Protein 1P9Y (pdb70)

Nearest PDB structures (foldseek):
  1p9y-assembly2_B  TM=9.998E-01  e=9.021E-22  Escherichia coli
  1t11-assembly1_B  TM=8.579E-01  e=4.851E-14  Vibrio cholerae
  1t11-assembly1_A  TM=9.086E-01  e=1.549E-13  Vibrio cholerae
  4urd-assembly1_A  TM=7.031E-01  e=5.557E-17  Escherichia coli
  2aar-assembly1_7  TM=7.543E-01  e=3.768E-07  Deinococcus radiodurans

Radius of gyration: 28.68 Å; Cα contacts (8 Å, |Δi|>4): 324; chains: 2; bounding box: 34×42×105 Å

Solvent-accessible surface area: 15493 Å² total; per-residue (Å²): 156,107,66,40,61,75,93,54,149,66,88,1,55,68,0,23,3,17,6,11,19,102,55,1,64,96,26,7,140,57,45,32,65,80,29,21,128,154,16,121,54,128,66,83,189,99,36,119,18,77,151,110,50,4,47,145,133,75,15,81,68,7,46,135,75,6,25,38,81,15,25,44,121,38,7,92,75,5,26,118,148,59,185,25,69,30,42,48,97,38,78,77,66,86,37,134,66,102,130,53,85,63,6,58,2,19,0,60,16,90,27,98,108,92,24,145,108,97,122,33,48,51,86,87,60,151,65,94,2,53,87,1,35,0,35,6,35,21,96,51,1,60,90,28,6,142,66,46,14,83,76,28,12,124,156,20,117,48,141,68,115,178,107,31,154,9,71,88,105,47,0,42,120,144,76,12,64,70,6,39,107,77,6,4,31,61,15,26,49,132,20,7,90,70,1,26,119,154,80,175,28,71,28,43,70,98,38,81,80,66,40,28,167,28,111,87,67,96,86,2,57,4,13,0,51,15,89,25,97,116,113,151,156,226

InterPro domains:
  IPR001179 FKBP-type peptidyl-prolyl cis-trans isomerase domain [PF00254] (158-237)
  IPR001179 FKBP-type peptidyl-prolyl cis-trans isomerase domain [PS50059] (161-249)
  IPR005215 Trigger factor [MF_00303] (1-418)
  IPR005215 Trigger factor [PIRSF003095] (1-431)
  IPR005215 Trigger factor [PTHR30560] (1-395)
  IPR005215 Trigger factor [TIGR00115] (13-412)
  IPR008880 Trigger factor, C-terminal [PF05698] (262-412)
  IPR008881 Trigger factor, ribosome-binding, bacterial [PF05697] (1-144)
  IPR027304 Trigger factor/SurA domain superfamily [SSF109998] (248-429)
  IPR036611 Trigger factor ribosome-binding domain superfamily [G3DSA:3.30.70.1050] (1-115)
  IPR036611 Trigger factor ribosome-binding domain superfamily [SSF102735] (1-131)
  IPR037041 Trigger factor, C-terminal domain superfamily [G3DSA:1.10.3120.10] (116-417)
  IPR046357 Peptidyl-prolyl cis-trans isomerase domain superfamily [G3DSA:3.10.50.40] (150-246)

GO terms:
  GO:0005737 cytoplasm (C, EXP)
  GO:0042802 identical protein binding (F, IPI)
  GO:0005515 protein binding (F, IPI)
  GO:0005829 cytosol (C, IDA)
  GO:0003755 peptidyl-prolyl cis-trans isomerase activity (F, IDA)
  GO:0043335 protein unfolding (P, IDA)
  GO:0043022 ribosome binding (F, IDA)
  GO:0044183 protein folding chaperone (F, IDA)
  GO:0051083 'de novo' cotranslational protein folding (P, IDA)
  GO:0006457 protein folding (P, IDA)
  GO:0006457 protein folding (P, EXP)
  GO:0009408 response to heat (P, IMP)
  GO:0043022 ribosome binding (F, IMP)
  GO:1990169 stress response to copper ion (P, IMP)
  GO:0005829 cytosol (C, HDA)
  GO:0016020 membrane (C, HDA)

B-factor: mean 27.08, std 13.09, range [9.38, 73.52]

Organism: Escherichia coli (strain K12) (NCBI:txid83333)

Structure (mmCIF, N/CA/C/O backbone):
data_1P9Y
#
_entry.id   1P9Y
#
_cell.length_a   71.901
_cell.length_b   71.901
_cell.length_c   257.659
_cell.angle_alpha   90.00
_cell.angle_beta   90.00
_cell.angle_gamma   120.00
#
_symmetry.space_group_name_H-M   'H 3 2'
#
loop_
_entity.id
_entity.type
_entity.pdbx_description
1 polymer 'Trigger factor'
2 non-polymer 'ACETIC ACID'
3 water water
#
loop_
_atom_site.group_PDB
_atom_site.id
_atom_site.type_symbol
_atom_site.label_atom_id
_atom_site.label_alt_id
_atom_site.label_comp_id
_atom_site.label_asym_id
_atom_site.label_entity_id
_atom_site.label_seq_id
_atom_site.pdbx_PDB_ins_code
_atom_site.Cartn_x
_atom_site.Cartn_y
_atom_site.Cartn_z
_atom_site.occupancy
_atom_site.B_iso_or_equiv
_atom_site.auth_seq_id
_atom_site.auth_comp_id
_atom_site.auth_asym_id
_atom_site.auth_atom_id
_atom_site.pdbx_PDB_model_num
ATOM 1 N N . MET A 1 4 ? 20.938 -17.191 0.085 1.00 49.53 1 MET A N 1
ATOM 2 C CA . MET A 1 4 ? 20.980 -18.634 -0.293 1.00 48.45 1 MET A CA 1
ATOM 3 C C . MET A 1 4 ? 21.794 -19.465 0.702 1.00 46.92 1 MET A C 1
ATOM 4 O O . MET A 1 4 ? 21.662 -20.694 0.740 1.00 48.38 1 MET A O 1
ATOM 9 N N . GLN A 1 5 ? 22.623 -18.804 1.511 1.00 43.27 2 GLN A N 1
ATOM 10 C CA . GLN A 1 5 ? 23.441 -19.512 2.497 1.00 39.67 2 GLN A CA 1
ATOM 11 C C . GLN A 1 5 ? 24.081 -18.579 3.525 1.00 34.69 2 GLN A C 1
ATOM 12 O O . GLN A 1 5 ? 24.747 -17.615 3.166 1.00 33.79 2 GLN A O 1
ATOM 18 N N . VAL A 1 6 ? 23.875 -18.885 4.803 1.00 30.61 3 VAL A N 1
ATOM 19 C CA . VAL A 1 6 ? 24.416 -18.097 5.912 1.00 25.65 3 VAL A CA 1
ATOM 20 C C . VAL A 1 6 ? 25.261 -18.983 6.826 1.00 25.85 3 VAL A C 1
ATOM 21 O O . VAL A 1 6 ? 24.777 -20.002 7.338 1.00 24.18 3 VAL A O 1
ATOM 25 N N . SER A 1 7 ? 26.516 -18.583 7.033 1.00 24.85 4 SER A N 1
ATOM 26 C CA . SER A 1 7 ? 27.451 -19.324 7.884 1.00 23.32 4 SER A CA 1
ATOM 27 C C . SER A 1 7 ? 28.117 -18.420 8.921 1.00 22.20 4 SER A C 1
ATOM 28 O O . SER A 1 7 ? 28.595 -17.335 8.598 1.00 22.73 4 SER A O 1
ATOM 31 N N . VAL A 1 8 ? 28.155 -18.872 10.166 1.00 20.66 5 VAL A N 1
ATOM 32 C CA . VAL A 1 8 ? 28.806 -18.104 11.208 1.00 20.60 5 VAL A CA 1
ATOM 33 C C . VAL A 1 8 ? 30.101 -18.818 11.577 1.00 20.97 5 VAL A C 1
ATOM 34 O O . VAL A 1 8 ? 30.165 -20.054 11.566 1.00 19.95 5 VAL A O 1
ATOM 38 N N . GLU A 1 9 ? 31.130 -18.030 11.885 1.00 20.90 6 GLU A N 1
ATOM 39 C CA . GLU A 1 9 ? 32.436 -18.555 12.266 1.00 21.58 6 GLU A CA 1
ATOM 40 C C . GLU A 1 9 ? 33.045 -17.764 13.412 1.00 18.72 6 GLU A C 1
ATOM 41 O O . GLU A 1 9 ? 32.829 -16.556 13.535 1.00 17.78 6 GLU A O 1
ATOM 47 N N . THR A 1 10 ? 33.812 -18.452 14.247 1.00 15.68 7 THR A N 1
ATOM 48 C CA . THR A 1 10 ? 34.492 -17.792 15.344 1.00 15.28 7 THR A CA 1
ATOM 49 C C . THR A 1 10 ? 35.898 -17.549 14.821 1.00 16.05 7 THR A C 1
ATOM 50 O O . THR A 1 10 ? 36.539 -18.466 14.312 1.00 14.68 7 THR A O 1
ATOM 54 N N . THR A 1 11 ? 36.363 -16.310 14.905 1.00 15.52 8 THR A N 1
ATOM 55 C CA . THR A 1 11 ? 37.695 -15.990 14.430 1.00 17.40 8 THR A CA 1
ATOM 56 C C . THR A 1 11 ? 38.638 -16.192 15.611 1.00 19.43 8 THR A C 1
ATOM 57 O O . THR A 1 11 ? 39.371 -17.177 15.665 1.00 20.18 8 THR A O 1
ATOM 61 N N . GLN A 1 12 ? 38.619 -15.271 16.561 1.00 21.32 9 GLN A N 1
ATOM 62 C CA . GLN A 1 12 ? 39.424 -15.430 17.758 1.00 23.48 9 GLN A CA 1
ATOM 63 C C . GLN A 1 12 ? 38.818 -14.576 18.857 1.00 23.14 9 GLN A C 1
ATOM 64 O O . GLN A 1 12 ? 38.425 -13.436 18.624 1.00 23.91 9 GLN A O 1
ATOM 70 N N . GLY A 1 13 ? 38.698 -15.152 20.046 1.00 23.30 10 GLY A N 1
ATOM 71 C CA . GLY A 1 13 ? 38.112 -14.421 21.155 1.00 22.77 10 GLY A CA 1
ATOM 72 C C . GLY A 1 13 ? 36.628 -14.158 20.952 1.00 21.79 10 GLY A C 1
ATOM 73 O O . GLY A 1 13 ? 35.843 -15.087 20.738 1.00 20.94 10 GLY A O 1
ATOM 74 N N . LEU A 1 14 ? 36.239 -12.889 21.023 1.00 20.09 11 LEU A N 1
ATOM 75 C CA . LEU A 1 14 ? 34.842 -12.510 20.839 1.00 18.82 11 LEU A CA 1
ATOM 76 C C . LEU A 1 14 ? 34.571 -12.240 19.364 1.00 16.89 11 LEU A C 1
ATOM 77 O O . LEU A 1 14 ? 33.467 -11.845 18.983 1.00 15.96 11 LEU A O 1
ATOM 82 N N . GLY A 1 15 ? 35.592 -12.472 18.543 1.00 15.92 12 GLY A N 1
ATOM 83 C CA . GLY A 1 15 ? 35.489 -12.242 17.112 1.00 13.23 12 GLY A CA 1
ATOM 84 C C . GLY A 1 15 ? 34.654 -13.259 16.365 1.00 13.55 12 GLY A C 1
ATOM 85 O O . GLY A 1 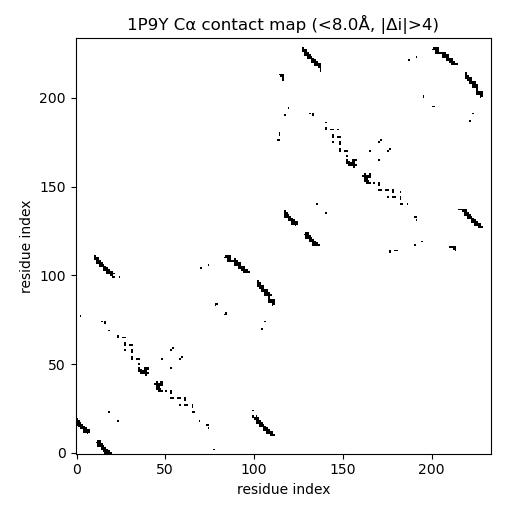15 ? 34.749 -14.464 16.601 1.00 12.13 12 GLY A O 1
ATOM 86 N N . ARG A 1 16 ? 33.830 -12.759 15.450 1.00 14.14 13 ARG A N 1
ATOM 87 C CA . ARG A 1 16 ? 32.960 -13.608 14.650 1.00 14.07 13 ARG A CA 1
ATOM 88 C C . ARG A 1 16 ? 33.005 -13.167 13.194 1.00 15.13 13 ARG A C 1
ATOM 89 O O . ARG A 1 16 ? 33.430 -12.050 12.875 1.00 14.80 13 ARG A O 1
ATOM 97 N N . ARG A 1 17 ? 32.584 -14.063 12.311 1.00 14.25 14 ARG A N 1
ATOM 98 C CA . ARG A 1 17 ? 32.543 -13.775 10.893 1.00 13.98 14 ARG A CA 1
ATOM 99 C C . ARG A 1 17 ? 31.289 -14.420 10.342 1.00 15.46 14 ARG A C 1
ATOM 100 O O . ARG A 1 17 ? 31.055 -15.614 10.549 1.00 14.97 14 ARG A O 1
ATOM 108 N N . VAL A 1 18 ? 30.478 -13.614 9.663 1.00 14.22 15 VAL A N 1
ATOM 109 C CA . VAL A 1 18 ? 29.239 -14.079 9.057 1.00 14.32 15 VAL A CA 1
ATOM 110 C C . VAL A 1 18 ? 29.444 -14.085 7.547 1.00 14.98 15 VAL A C 1
ATOM 111 O O . VAL A 1 18 ? 29.673 -13.040 6.950 1.00 14.97 15 VAL A O 1
ATOM 115 N N . THR A 1 19 ? 29.376 -15.262 6.936 1.00 15.26 16 THR A N 1
ATOM 116 C CA . THR A 1 19 ? 29.552 -15.382 5.496 1.00 16.41 16 THR A CA 1
ATOM 117 C C . THR A 1 19 ? 28.197 -15.640 4.867 1.00 17.05 16 THR A C 1
ATOM 118 O O . THR A 1 19 ? 27.501 -16.586 5.237 1.00 17.86 16 THR A O 1
ATOM 122 N N . ILE A 1 20 ? 27.832 -14.793 3.913 1.00 17.10 17 ILE A N 1
ATOM 123 C CA . ILE A 1 20 ? 26.536 -14.888 3.263 1.00 18.09 17 ILE A CA 1
ATOM 124 C C . ILE A 1 20 ? 26.635 -14.980 1.747 1.00 19.00 17 ILE A C 1
ATOM 125 O O . ILE A 1 20 ? 27.419 -14.276 1.116 1.00 19.38 17 ILE A O 1
ATOM 130 N N . THR A 1 21 ? 25.823 -15.860 1.179 1.00 20.95 18 THR A N 1
ATOM 131 C CA . THR A 1 21 ? 25.769 -16.055 -0.258 1.00 23.05 18 THR A CA 1
ATOM 132 C C . THR A 1 21 ? 24.415 -15.599 -0.779 1.00 23.37 18 THR A C 1
ATOM 133 O O . THR A 1 21 ? 23.375 -16.079 -0.326 1.00 24.10 18 THR A O 1
ATOM 137 N N . ILE A 1 22 ? 24.435 -14.663 -1.723 1.00 24.10 19 ILE A N 1
ATOM 138 C CA . ILE A 1 22 ? 23.211 -14.147 -2.328 1.00 23.50 19 ILE A CA 1
ATOM 139 C C . ILE A 1 22 ? 23.060 -14.816 -3.697 1.00 22.96 19 ILE A C 1
ATOM 140 O O . ILE A 1 22 ? 23.977 -14.791 -4.527 1.00 22.93 19 ILE A O 1
ATOM 145 N N . ALA A 1 23 ? 21.904 -15.429 -3.916 1.00 23.76 20 ALA A N 1
ATOM 146 C CA . ALA A 1 23 ? 21.622 -16.126 -5.167 1.00 24.48 20 ALA A CA 1
ATOM 147 C C . ALA A 1 23 ? 21.654 -15.198 -6.379 1.00 24.32 20 ALA A C 1
ATOM 148 O O . ALA A 1 23 ? 21.100 -14.094 -6.350 1.00 23.71 20 ALA A O 1
ATOM 150 N N . ALA A 1 24 ? 22.303 -15.662 -7.443 1.00 24.84 21 ALA A N 1
ATOM 151 C CA . ALA A 1 24 ? 22.413 -14.900 -8.682 1.00 24.79 21 ALA A CA 1
ATOM 152 C C . ALA A 1 24 ? 21.020 -14.481 -9.119 1.00 25.19 21 ALA A C 1
ATOM 153 O O . ALA A 1 24 ? 20.818 -13.394 -9.654 1.00 25.27 21 ALA A O 1
ATOM 155 N N . ASP A 1 25 ? 20.062 -15.362 -8.864 1.00 27.37 22 ASP A N 1
ATOM 156 C CA . ASP A 1 25 ? 18.667 -15.148 -9.228 1.00 29.28 22 ASP A CA 1
ATOM 157 C C . ASP A 1 25 ? 18.038 -13.975 -8.471 1.00 27.72 22 ASP A C 1
ATOM 158 O O . ASP A 1 25 ? 17.304 -13.172 -9.052 1.00 27.93 22 ASP A O 1
ATOM 163 N N . SER A 1 26 ? 18.325 -13.881 -7.176 1.00 25.59 23 SER A N 1
ATOM 164 C CA . SER A 1 26 ? 17.798 -12.805 -6.347 1.00 24.46 23 SER A CA 1
ATOM 165 C C . SER A 1 26 ? 18.328 -11.464 -6.839 1.00 22.81 23 SER A C 1
ATOM 166 O O . SER A 1 26 ? 17.632 -10.455 -6.816 1.00 22.08 23 SER A O 1
ATOM 169 N N . ILE A 1 27 ? 19.577 -11.463 -7.278 1.00 21.93 24 ILE A N 1
ATOM 170 C CA . ILE A 1 27 ? 20.208 -10.252 -7.779 1.00 21.13 24 ILE A CA 1
ATOM 171 C C . ILE A 1 27 ? 19.527 -9.773 -9.066 1.00 20.66 24 ILE A C 1
ATOM 172 O O . ILE A 1 27 ? 19.056 -8.635 -9.139 1.00 19.90 24 ILE A O 1
ATOM 177 N N . GLU A 1 28 ? 19.455 -10.638 -10.072 1.00 20.13 25 GLU A N 1
ATOM 178 C CA . GLU A 1 28 ? 18.840 -10.248 -11.337 1.00 22.57 25 GLU A CA 1
ATOM 179 C C . GLU A 1 28 ? 17.394 -9.783 -11.188 1.00 22.99 25 GLU A C 1
ATOM 180 O O . GLU A 1 28 ? 16.971 -8.828 -11.838 1.00 21.76 25 GLU A O 1
ATOM 186 N N . THR A 1 29 ? 16.635 -10.463 -10.338 1.00 22.81 26 THR A N 1
ATOM 187 C CA . THR A 1 29 ? 15.247 -10.097 -10.125 1.00 22.48 26 THR A CA 1
ATOM 188 C C . THR A 1 29 ? 15.151 -8.693 -9.551 1.00 22.02 26 THR A C 1
ATOM 189 O O . THR A 1 29 ? 14.272 -7.923 -9.931 1.00 23.00 26 THR A O 1
ATOM 193 N N . ALA A 1 30 ? 16.062 -8.365 -8.639 1.00 21.05 27 ALA A N 1
ATOM 194 C CA . ALA A 1 30 ? 16.081 -7.047 -8.013 1.00 20.38 27 ALA A CA 1
ATOM 195 C C . ALA A 1 30 ? 16.530 -5.989 -9.021 1.00 19.96 27 ALA A C 1
ATOM 196 O O . ALA A 1 30 ? 15.925 -4.924 -9.126 1.00 20.99 27 ALA A O 1
ATOM 198 N N . VAL A 1 31 ? 17.589 -6.290 -9.767 1.00 20.96 28 VAL A N 1
ATOM 199 C CA . VAL A 1 31 ? 18.105 -5.365 -10.775 1.00 20.92 28 VAL A CA 1
ATOM 200 C C . VAL A 1 31 ? 17.006 -5.049 -11.783 1.00 22.25 28 VAL A C 1
ATOM 201 O O . VAL A 1 31 ? 16.771 -3.892 -12.133 1.00 22.09 28 VAL A O 1
ATOM 205 N N . LYS A 1 32 ? 16.326 -6.092 -12.240 1.00 22.67 29 LYS A N 1
ATOM 206 C CA . LYS A 1 32 ? 15.266 -5.925 -13.212 1.00 24.70 29 LYS A CA 1
ATOM 207 C C . LYS A 1 32 ? 14.118 -5.044 -12.711 1.00 24.32 29 LYS A C 1
ATOM 208 O O . LYS A 1 32 ? 13.618 -4.191 -13.449 1.00 24.29 29 LYS A O 1
ATOM 214 N N . SER A 1 33 ? 13.706 -5.237 -11.460 1.00 23.30 30 SER A N 1
ATOM 215 C CA . SER A 1 33 ? 12.599 -4.463 -10.908 1.00 24.21 30 SER A CA 1
ATOM 216 C C . SER A 1 33 ? 12.975 -3.020 -10.584 1.00 24.32 30 SER A C 1
ATOM 217 O O . SER A 1 33 ? 12.139 -2.116 -10.686 1.00 24.47 30 SER A O 1
ATOM 220 N N . GLU A 1 34 ? 14.221 -2.790 -10.185 1.00 23.84 31 GLU A N 1
ATOM 221 C CA . GLU A 1 34 ? 14.625 -1.427 -9.886 1.00 23.24 31 GLU A CA 1
ATOM 222 C C . GLU A 1 34 ? 14.709 -0.665 -11.200 1.00 22.07 31 GLU A C 1
ATOM 223 O O . GLU A 1 34 ? 14.446 0.539 -11.247 1.00 21.22 31 GLU A O 1
ATOM 229 N N . LEU A 1 35 ? 15.080 -1.368 -12.269 1.00 21.19 32 LEU A N 1
ATOM 230 C CA . LEU A 1 35 ? 15.168 -0.744 -13.582 1.00 21.46 32 LEU A CA 1
ATOM 231 C C . LEU A 1 35 ? 13.780 -0.317 -14.035 1.00 22.15 32 LEU A C 1
ATOM 232 O O . LEU A 1 35 ? 13.624 0.715 -14.685 1.00 21.32 32 LEU A O 1
ATOM 237 N N . VAL A 1 36 ? 12.770 -1.107 -13.685 1.00 22.78 33 VAL A N 1
ATOM 238 C CA . VAL A 1 36 ? 11.401 -0.756 -14.034 1.00 23.66 33 VAL A CA 1
ATOM 239 C C . VAL A 1 36 ? 11.038 0.541 -13.305 1.00 24.55 33 VAL A C 1
ATOM 240 O O . VAL A 1 36 ? 10.415 1.437 -13.879 1.00 24.98 33 VAL A O 1
ATOM 244 N N . ASN A 1 37 ? 11.442 0.640 -12.040 1.00 25.06 34 ASN A N 1
ATOM 245 C CA . ASN A 1 37 ? 11.161 1.830 -11.244 1.00 26.80 34 ASN A CA 1
ATOM 246 C C . ASN A 1 37 ? 11.901 3.052 -11.761 1.00 26.26 34 ASN A C 1
ATOM 247 O O . ASN A 1 37 ? 11.364 4.155 -11.749 1.00 28.06 34 ASN A O 1
ATOM 252 N N . VAL A 1 38 ? 13.138 2.864 -12.205 1.00 25.05 35 VAL A N 1
ATOM 253 C CA . VAL A 1 38 ? 13.914 3.975 -12.731 1.00 23.63 35 VAL A CA 1
ATOM 254 C C . VAL A 1 38 ? 13.249 4.511 -13.997 1.00 23.61 35 VAL A C 1
ATOM 255 O O . VAL A 1 38 ? 13.170 5.720 -14.204 1.00 21.70 35 VAL A O 1
ATOM 259 N N . ALA A 1 39 ? 12.756 3.605 -14.834 1.00 24.29 36 ALA A N 1
ATOM 260 C CA . ALA A 1 39 ? 12.102 3.998 -16.081 1.00 26.11 36 ALA A CA 1
ATOM 261 C C . ALA A 1 39 ? 10.979 5.005 -15.842 1.00 26.85 36 ALA A C 1
ATOM 262 O O . ALA A 1 39 ? 10.771 5.924 -16.636 1.00 26.76 36 ALA A O 1
ATOM 264 N N . LYS A 1 40 ? 10.265 4.833 -14.736 1.00 27.97 37 LYS A N 1
ATOM 265 C CA . LYS A 1 40 ? 9.155 5.710 -14.398 1.00 28.88 37 LYS A CA 1
ATOM 266 C C . LYS A 1 40 ? 9.576 7.131 -14.053 1.00 30.06 37 LYS A C 1
ATOM 267 O O . LYS A 1 40 ? 8.766 8.051 -14.119 1.00 32.35 37 LYS A O 1
ATOM 273 N N . LYS A 1 41 ? 10.841 7.317 -13.697 1.00 30.69 38 LYS A N 1
ATOM 274 C CA . LYS A 1 41 ? 11.330 8.642 -13.332 1.00 31.48 38 LYS A CA 1
ATOM 275 C C . LYS A 1 41 ? 11.996 9.344 -14.511 1.00 31.98 38 LYS A C 1
ATOM 276 O O . LYS A 1 41 ? 12.257 10.545 -14.464 1.00 31.22 38 LYS A O 1
ATOM 282 N N . VAL A 1 42 ? 12.253 8.588 -15.571 1.00 33.18 39 VAL A N 1
ATOM 283 C CA . VAL A 1 42 ? 12.928 9.111 -16.750 1.00 35.24 39 VAL A CA 1
ATOM 284 C C . VAL A 1 42 ? 12.036 9.751 -17.810 1.00 37.92 39 VAL A C 1
ATOM 285 O O . VAL A 1 42 ? 11.025 9.180 -18.222 1.00 38.07 39 VAL A O 1
ATOM 289 N N . ARG A 1 43 ? 12.423 10.943 -18.253 1.00 41.57 40 ARG A N 1
ATOM 290 C CA . ARG A 1 43 ? 11.687 11.645 -19.302 1.00 45.28 40 ARG A CA 1
ATOM 291 C C . ARG A 1 43 ? 12.669 12.050 -20.391 1.00 46.49 40 ARG A C 1
ATOM 292 O O . ARG A 1 43 ? 13.624 12.782 -20.130 1.00 46.68 40 ARG A O 1
ATOM 300 N N . ILE A 1 44 ? 12.441 11.561 -21.604 1.00 48.23 41 ILE A N 1
ATOM 301 C CA . ILE A 1 44 ? 13.301 11.900 -22.731 1.00 49.72 41 ILE A CA 1
ATOM 302 C C . ILE A 1 44 ? 12.737 13.141 -23.410 1.00 51.19 41 ILE A C 1
ATOM 303 O O . ILE A 1 44 ? 11.607 13.120 -23.910 1.00 50.53 41 ILE A O 1
ATOM 308 N N . ASP A 1 45 ? 13.513 14.223 -23.417 1.00 52.69 42 ASP A N 1
ATOM 309 C CA . ASP A 1 45 ? 13.060 15.460 -24.041 1.00 55.14 42 ASP A CA 1
ATOM 310 C C . ASP A 1 45 ? 11.807 15.962 -23.313 1.00 55.04 42 ASP A C 1
ATOM 311 O O . ASP A 1 45 ? 11.766 16.021 -22.079 1.00 54.08 42 ASP A O 1
ATOM 316 N N . GLY A 1 46 ? 10.791 16.318 -24.094 1.00 54.69 43 GLY A N 1
ATOM 317 C CA . GLY A 1 46 ? 9.545 16.794 -23.533 1.00 54.48 43 GLY A CA 1
ATOM 318 C C . GLY A 1 46 ? 8.477 15.729 -23.672 1.00 54.15 43 GLY A C 1
ATOM 319 O O . GLY A 1 46 ? 7.285 16.015 -23.543 1.00 54.70 43 GLY A O 1
ATOM 320 N N . LEU A 1 47 ? 8.903 14.499 -23.950 1.00 53.23 44 LEU A N 1
ATOM 321 C CA . LEU A 1 47 ? 7.973 13.386 -24.095 1.00 53.21 44 LEU A CA 1
ATOM 322 C C . LEU A 1 47 ? 7.498 12.981 -22.699 1.00 53.67 44 LEU A C 1
ATOM 323 O O . LEU A 1 47 ? 8.095 13.371 -21.694 1.00 53.38 44 LEU A O 1
ATOM 328 N N . ARG A 1 48 ? 6.419 12.206 -22.643 1.00 54.76 45 ARG A N 1
ATOM 329 C CA . ARG A 1 48 ? 5.842 11.759 -21.375 1.00 54.87 45 ARG A CA 1
ATOM 330 C C . ARG A 1 48 ? 6.861 11.010 -20.507 1.00 53.74 45 ARG A C 1
ATOM 331 O O . ARG A 1 48 ? 7.612 10.155 -20.992 1.00 52.30 45 ARG A O 1
ATOM 339 N N . LYS A 1 49 ? 6.886 11.347 -19.223 1.00 53.01 46 LYS A N 1
ATOM 340 C CA . LYS A 1 49 ? 7.794 10.699 -18.284 1.00 51.95 46 LYS A CA 1
ATOM 341 C C . LYS A 1 49 ? 7.495 9.206 -18.256 1.00 51.17 46 LYS A C 1
ATOM 342 O O . LYS A 1 49 ? 6.333 8.806 -18.275 1.00 51.62 46 LYS A O 1
ATOM 348 N N . GLY A 1 50 ? 8.540 8.385 -18.214 1.00 50.22 47 GLY A N 1
ATOM 349 C CA . GLY A 1 50 ? 8.348 6.944 -18.190 1.00 49.46 47 GLY A CA 1
ATOM 350 C C . GLY A 1 50 ? 8.226 6.356 -19.588 1.00 48.83 47 GLY A C 1
ATOM 351 O O . GLY A 1 50 ? 8.062 5.142 -19.760 1.00 48.13 47 GLY A O 1
ATOM 352 N N . LYS A 1 51 ? 8.301 7.229 -20.588 1.00 47.96 48 LYS A N 1
ATOM 353 C CA . LYS A 1 51 ? 8.209 6.829 -21.985 1.00 46.64 48 LYS A CA 1
ATOM 354 C C . LYS A 1 51 ? 9.635 6.747 -22.553 1.00 44.95 48 LYS A C 1
ATOM 355 O O . LYS A 1 51 ? 10.099 7.661 -23.241 1.00 45.99 48 LYS A O 1
ATOM 361 N N . VAL A 1 52 ? 10.329 5.650 -22.245 1.00 41.16 49 VAL A N 1
ATOM 362 C CA . VAL A 1 52 ? 11.709 5.434 -22.702 1.00 36.10 49 VAL A CA 1
ATOM 363 C C . VAL A 1 52 ? 11.981 3.938 -22.937 1.00 33.17 49 VAL A C 1
ATOM 364 O O . VAL A 1 52 ? 11.669 3.099 -22.091 1.00 32.30 49 VAL A O 1
ATOM 368 N N . PRO A 1 53 ? 12.576 3.587 -24.089 1.00 30.32 50 PRO A N 1
ATOM 369 C CA . PRO A 1 53 ? 12.869 2.176 -24.382 1.00 28.09 50 PRO A CA 1
ATOM 370 C C . PRO A 1 53 ? 13.632 1.513 -23.238 1.00 26.59 50 PRO A C 1
ATOM 371 O O . PRO A 1 53 ? 14.545 2.108 -22.670 1.00 25.68 50 PRO A O 1
ATOM 375 N N . MET A 1 54 ? 13.268 0.282 -22.897 1.00 25.78 51 MET A N 1
ATOM 376 C CA . MET A 1 54 ? 13.955 -0.418 -21.816 1.00 25.48 51 MET A CA 1
ATOM 377 C C . MET A 1 54 ? 15.450 -0.530 -22.088 1.00 21.42 51 MET A C 1
ATOM 378 O O . MET A 1 54 ? 16.268 -0.354 -21.183 1.00 17.65 51 MET A O 1
ATOM 383 N N . ASN A 1 55 ? 15.807 -0.833 -23.337 1.00 20.02 52 ASN A N 1
ATOM 384 C CA . ASN A 1 55 ? 17.212 -0.997 -23.684 1.00 18.51 52 ASN A CA 1
ATOM 385 C C . ASN A 1 55 ? 18.026 0.270 -23.457 1.00 17.33 52 ASN A C 1
ATOM 386 O O . ASN A 1 55 ? 19.240 0.197 -23.249 1.00 16.37 52 ASN A O 1
ATOM 391 N N . ILE A 1 56 ? 17.364 1.423 -23.482 1.00 15.31 53 ILE A N 1
ATOM 392 C CA . ILE A 1 56 ? 18.051 2.690 -23.258 1.00 14.90 53 ILE A CA 1
ATOM 393 C C . ILE A 1 56 ? 18.218 2.875 -21.759 1.00 14.84 53 ILE A C 1
ATOM 394 O O . ILE A 1 56 ? 19.261 3.323 -21.297 1.00 14.12 53 ILE A O 1
ATOM 399 N N . VAL A 1 57 ? 17.188 2.518 -21.001 1.00 15.08 54 VAL A N 1
ATOM 400 C CA . VAL A 1 57 ? 17.249 2.634 -19.548 1.00 16.10 54 VAL A CA 1
ATOM 401 C C . VAL A 1 57 ? 18.353 1.709 -19.024 1.00 16.45 54 VAL A C 1
ATOM 402 O O . VAL A 1 57 ? 19.097 2.061 -18.107 1.00 15.96 54 VAL A O 1
ATOM 406 N N . ALA A 1 58 ? 18.458 0.527 -19.624 1.00 14.88 55 ALA A N 1
ATOM 407 C CA . ALA A 1 58 ? 19.469 -0.445 -19.230 1.00 14.70 55 ALA A CA 1
ATOM 408 C C . ALA A 1 58 ? 20.876 0.102 -19.499 1.00 14.94 55 ALA A C 1
ATOM 409 O O . ALA A 1 58 ? 21.771 0.000 -18.659 1.00 16.36 55 ALA A O 1
ATOM 411 N N . GLN A 1 59 ? 21.067 0.692 -20.672 1.00 13.98 56 GLN A N 1
ATOM 412 C CA . GLN A 1 59 ? 22.361 1.240 -21.049 1.00 14.58 56 GLN A CA 1
ATOM 413 C C . GLN A 1 59 ? 22.854 2.361 -20.132 1.00 14.44 56 GLN A C 1
ATOM 414 O O . GLN A 1 59 ? 24.028 2.395 -19.734 1.00 12.74 56 GLN A O 1
ATOM 420 N N . ARG A 1 60 ? 21.951 3.280 -19.810 1.00 14.37 57 ARG A N 1
ATOM 421 C CA . ARG A 1 60 ? 22.282 4.434 -18.983 1.00 15.77 57 ARG A CA 1
ATOM 422 C C . ARG A 1 60 ? 22.366 4.157 -17.491 1.00 16.16 57 ARG A C 1
ATOM 423 O O . ARG A 1 60 ? 23.268 4.650 -16.806 1.00 16.50 57 ARG A O 1
ATOM 431 N N . TYR A 1 61 ? 21.434 3.346 -17.001 1.00 15.34 58 TYR A N 1
ATOM 432 C CA . TYR A 1 61 ? 21.337 3.068 -15.579 1.00 15.08 58 TYR A CA 1
ATOM 433 C C . TYR A 1 61 ? 21.627 1.649 -15.112 1.00 14.17 58 TYR A C 1
ATOM 434 O O . TYR A 1 61 ? 21.681 1.403 -13.915 1.00 15.73 58 TYR A O 1
ATOM 443 N N . GLY A 1 62 ? 21.830 0.727 -16.043 1.00 15.29 59 GLY A N 1
ATOM 444 C CA . GLY A 1 62 ? 22.093 -0.657 -15.678 1.00 14.38 59 GLY A CA 1
ATOM 445 C C . GLY A 1 62 ? 23.189 -0.911 -14.660 1.00 13.05 59 GLY A C 1
ATOM 446 O O . GLY A 1 62 ? 22.953 -1.548 -13.631 1.00 13.01 59 GLY A O 1
ATOM 447 N N . ALA A 1 63 ? 24.389 -0.418 -14.941 1.00 12.11 60 ALA A N 1
ATOM 448 C CA . ALA A 1 63 ? 25.516 -0.617 -14.039 1.00 12.68 60 ALA A CA 1
ATOM 449 C C . ALA A 1 63 ? 25.304 -0.009 -12.653 1.00 13.94 60 ALA A C 1
ATOM 450 O O . ALA A 1 63 ? 25.552 -0.662 -11.639 1.00 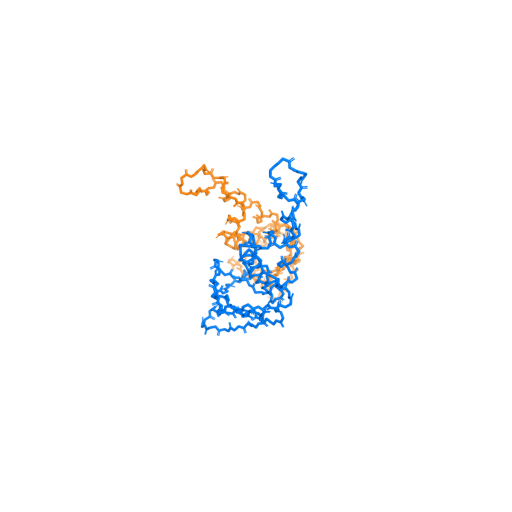14.09 60 ALA A O 1
ATOM 452 N N . SER A 1 64 ? 24.846 1.242 -12.616 1.00 14.31 61 SER A N 1
ATOM 453 C CA . SER A 1 64 ? 24.611 1.954 -11.360 1.00 13.50 61 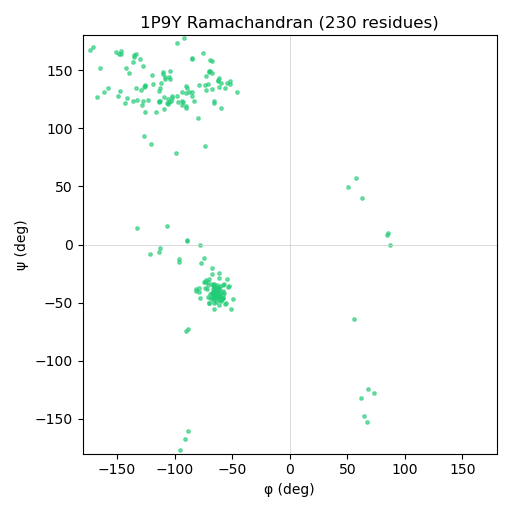SER A CA 1
ATOM 454 C C . SER A 1 64 ? 23.534 1.290 -10.519 1.00 13.84 61 SER A C 1
ATOM 455 O O . SER A 1 64 ? 23.602 1.308 -9.294 1.00 13.94 61 SER A O 1
ATOM 458 N N . VAL A 1 65 ? 22.523 0.726 -11.177 1.00 15.29 62 VAL A N 1
ATOM 459 C CA . VAL A 1 65 ? 21.450 0.044 -10.462 1.00 14.44 62 VAL A CA 1
ATOM 460 C C . VAL A 1 65 ? 22.008 -1.263 -9.908 1.00 14.21 62 VAL A C 1
ATOM 461 O O . VAL A 1 65 ? 21.678 -1.663 -8.796 1.00 15.06 62 VAL A O 1
ATOM 465 N N . ARG A 1 66 ? 22.868 -1.921 -10.673 1.00 12.70 63 ARG A N 1
ATOM 466 C CA . ARG A 1 66 ? 23.428 -3.171 -10.200 1.00 14.06 63 ARG A CA 1
ATOM 467 C C . ARG A 1 66 ? 24.248 -2.910 -8.945 1.00 15.98 63 ARG A C 1
ATOM 468 O O . ARG A 1 66 ? 24.194 -3.692 -7.991 1.00 16.76 63 ARG A O 1
ATOM 476 N N . GLN A 1 67 ? 24.997 -1.808 -8.931 1.00 15.07 64 GLN A N 1
ATOM 477 C CA . GLN A 1 67 ? 25.789 -1.460 -7.752 1.00 15.32 64 GLN A CA 1
ATOM 478 C C . GLN A 1 67 ? 24.872 -1.206 -6.556 1.00 14.63 64 GLN A C 1
ATOM 479 O O . GLN A 1 67 ? 25.174 -1.587 -5.422 1.00 13.39 64 GLN A O 1
ATOM 485 N N . ASP A 1 68 ? 23.759 -0.536 -6.823 1.00 14.86 65 ASP A N 1
ATOM 486 C CA . ASP A 1 68 ? 22.779 -0.214 -5.798 1.00 17.57 65 ASP A CA 1
ATOM 487 C C . ASP A 1 68 ? 22.147 -1.478 -5.206 1.00 17.54 65 ASP A C 1
ATOM 488 O O . ASP A 1 68 ? 22.022 -1.612 -3.988 1.00 16.03 65 ASP A O 1
ATOM 493 N N . VAL A 1 69 ? 21.763 -2.414 -6.065 1.00 16.73 66 VAL A N 1
ATOM 494 C CA . VAL A 1 69 ? 21.141 -3.642 -5.588 1.00 16.58 66 VAL A CA 1
ATOM 495 C C . VAL A 1 69 ? 22.066 -4.491 -4.720 1.00 16.71 66 VAL A C 1
ATOM 496 O O . VAL A 1 69 ? 21.645 -5.005 -3.690 1.00 17.13 66 VAL A O 1
ATOM 500 N N . LEU A 1 70 ? 23.321 -4.636 -5.134 1.00 16.88 67 LEU A N 1
ATOM 501 C CA . LEU A 1 70 ? 24.287 -5.435 -4.383 1.00 16.28 67 LEU A CA 1
ATOM 502 C C . LEU A 1 70 ? 24.598 -4.863 -2.998 1.00 15.77 67 LEU A C 1
ATOM 503 O O . LEU A 1 70 ? 24.762 -5.605 -2.033 1.00 16.15 67 LEU A O 1
ATOM 508 N N . GLY A 1 71 ? 24.694 -3.545 -2.901 1.00 15.50 68 GLY A N 1
ATOM 509 C CA . GLY A 1 71 ? 24.967 -2.947 -1.613 1.00 13.99 68 GLY A CA 1
ATOM 510 C C . GLY A 1 71 ? 23.754 -3.120 -0.723 1.00 15.09 68 GLY A C 1
ATOM 511 O O . GLY A 1 71 ? 23.873 -3.460 0.451 1.00 15.74 68 GLY A O 1
ATOM 512 N N . ASP A 1 72 ? 22.575 -2.895 -1.292 1.00 16.15 69 ASP A N 1
ATOM 513 C CA . ASP A 1 72 ? 21.331 -3.020 -0.549 1.00 18.81 69 ASP A CA 1
ATOM 514 C C . ASP A 1 72 ? 21.168 -4.438 -0.004 1.00 18.01 69 ASP A C 1
ATOM 515 O O . ASP A 1 72 ? 20.872 -4.627 1.174 1.00 16.18 69 ASP A O 1
ATOM 520 N N . LEU A 1 73 ? 21.368 -5.428 -0.868 1.00 15.62 70 LEU A N 1
ATOM 521 C CA . LEU A 1 73 ? 21.238 -6.823 -0.479 1.00 15.65 70 LEU A CA 1
ATOM 522 C C . LEU A 1 73 ? 22.294 -7.247 0.531 1.00 17.13 70 LEU A C 1
ATOM 523 O O . LEU A 1 73 ? 22.011 -8.036 1.431 1.00 18.97 70 LEU A O 1
ATOM 528 N N . MET A 1 74 ? 23.509 -6.726 0.390 1.00 17.08 71 MET A N 1
ATOM 529 C CA . MET A 1 74 ? 24.583 -7.069 1.310 1.00 16.27 71 MET A CA 1
ATOM 530 C C . MET A 1 74 ? 24.274 -6.703 2.752 1.00 18.16 71 MET A C 1
ATOM 531 O O . MET A 1 74 ? 24.501 -7.500 3.659 1.00 18.95 71 MET A O 1
ATOM 536 N N . SER A 1 75 ? 23.767 -5.495 2.978 1.00 19.47 72 SER A N 1
ATOM 537 C CA . SER A 1 75 ? 23.441 -5.078 4.336 1.00 20.50 72 SER A CA 1
ATOM 538 C C . SER A 1 75 ? 22.081 -5.627 4.773 1.00 20.79 72 SER A C 1
ATOM 539 O O . SER A 1 75 ? 21.908 -6.044 5.918 1.00 19.57 72 SER A O 1
ATOM 542 N N . ARG A 1 76 ? 21.126 -5.646 3.852 1.00 21.43 73 ARG A N 1
ATOM 543 C CA . ARG A 1 76 ? 19.797 -6.159 4.150 1.00 22.99 73 ARG A CA 1
ATOM 544 C C . ARG A 1 76 ? 19.874 -7.610 4.620 1.00 22.40 73 ARG A C 1
ATOM 545 O O . ARG A 1 76 ? 19.212 -8.002 5.583 1.00 21.68 73 ARG A O 1
ATOM 553 N N . ASN A 1 77 ? 20.691 -8.409 3.943 1.00 21.17 74 ASN A N 1
ATOM 554 C CA . ASN A 1 77 ? 20.836 -9.806 4.317 1.00 19.16 74 ASN A CA 1
ATOM 555 C C . ASN A 1 77 ? 21.663 -9.992 5.577 1.00 17.27 74 ASN A C 1
ATOM 556 O O . ASN A 1 77 ? 21.427 -10.922 6.353 1.00 16.50 74 ASN A O 1
ATOM 561 N N . PHE A 1 78 ? 22.636 -9.114 5.786 1.00 14.91 75 PHE A N 1
ATOM 562 C CA . PHE A 1 78 ? 23.467 -9.228 6.963 1.00 13.16 75 PHE A CA 1
ATOM 563 C C . PHE A 1 78 ? 22.618 -8.987 8.185 1.00 14.71 75 PHE A C 1
ATOM 564 O O . PHE A 1 78 ? 22.704 -9.722 9.167 1.00 15.38 75 PHE A O 1
ATOM 572 N N . ILE A 1 79 ? 21.793 -7.949 8.127 1.00 15.69 76 ILE A N 1
ATOM 573 C CA . ILE A 1 79 ? 20.931 -7.613 9.249 1.00 16.76 76 ILE A CA 1
ATOM 574 C C . ILE A 1 79 ? 19.914 -8.717 9.538 1.00 17.62 76 ILE A C 1
ATOM 575 O O . ILE A 1 79 ? 19.668 -9.046 10.696 1.00 18.72 76 ILE A O 1
ATOM 580 N N . ASP A 1 80 ? 19.332 -9.300 8.496 1.00 18.49 77 ASP A N 1
ATOM 581 C CA . ASP A 1 80 ? 18.377 -10.383 8.707 1.00 20.30 77 ASP A CA 1
ATOM 582 C C . ASP A 1 80 ? 19.108 -11.562 9.326 1.00 19.23 77 ASP A C 1
ATOM 583 O O . ASP A 1 80 ? 18.584 -12.246 10.198 1.00 18.93 77 ASP A O 1
ATOM 588 N N . ALA A 1 81 ? 20.331 -11.785 8.865 1.00 18.26 78 ALA A N 1
ATOM 589 C CA . ALA A 1 81 ? 21.142 -12.884 9.360 1.00 18.75 78 ALA A CA 1
ATOM 590 C C . ALA A 1 81 ? 21.449 -12.789 10.850 1.00 20.17 78 ALA A C 1
ATOM 591 O O . ALA A 1 81 ? 21.221 -13.747 11.588 1.00 21.45 78 ALA A O 1
ATOM 593 N N . ILE A 1 82 ? 21.967 -11.652 11.305 1.00 20.20 79 ILE A N 1
ATOM 594 C CA . ILE A 1 82 ? 22.296 -11.535 12.719 1.00 19.42 79 ILE A CA 1
ATOM 595 C C . ILE A 1 82 ? 21.051 -11.548 13.599 1.00 20.77 79 ILE A C 1
ATOM 596 O O . ILE A 1 82 ? 21.127 -11.925 14.767 1.00 20.70 79 ILE A O 1
ATOM 601 N N . ILE A 1 83 ? 19.908 -11.143 13.047 1.00 21.78 80 ILE A N 1
ATOM 602 C CA . ILE A 1 83 ? 18.656 -11.173 13.802 1.00 23.30 80 ILE A CA 1
ATOM 603 C C . ILE A 1 83 ? 18.299 -12.652 13.968 1.00 25.08 80 ILE A C 1
ATOM 604 O O . ILE A 1 83 ? 18.026 -13.136 15.070 1.00 24.36 80 ILE A O 1
ATOM 609 N N . LYS A 1 84 ? 18.319 -13.356 12.842 1.00 26.08 81 LYS A N 1
ATOM 610 C CA . LYS A 1 84 ? 18.025 -14.782 12.769 1.00 27.14 81 LYS A CA 1
ATOM 611 C C . LYS A 1 84 ? 18.935 -15.593 13.693 1.00 27.23 81 LYS A C 1
ATOM 612 O O . LYS A 1 84 ? 18.463 -16.401 14.491 1.00 26.81 81 LYS A O 1
ATOM 618 N N . GLU A 1 85 ? 20.238 -15.369 13.577 1.00 26.85 82 GLU A N 1
ATOM 619 C CA . GLU A 1 85 ? 21.223 -16.071 14.389 1.00 26.84 82 GLU A CA 1
ATOM 620 C C . GLU A 1 85 ? 21.326 -15.508 15.801 1.00 26.52 82 GLU A C 1
ATOM 621 O O . GLU A 1 85 ? 22.110 -15.997 16.613 1.00 26.98 82 GLU A O 1
ATOM 627 N N . LYS A 1 86 ? 20.541 -14.478 16.090 1.00 25.43 83 LYS A N 1
ATOM 628 C CA . LYS A 1 86 ? 20.574 -13.836 17.396 1.00 26.06 83 LYS A CA 1
ATOM 629 C C . LYS A 1 86 ? 22.004 -13.478 17.826 1.00 24.80 83 LYS A C 1
ATOM 630 O O . LYS A 1 86 ? 22.437 -13.790 18.939 1.00 25.16 83 LYS A O 1
ATOM 636 N N . ILE A 1 87 ? 22.725 -12.819 16.922 1.00 23.14 84 ILE A N 1
ATOM 637 C CA . ILE A 1 87 ? 24.098 -12.379 17.151 1.00 22.44 84 ILE A CA 1
ATOM 638 C C . ILE A 1 87 ? 24.117 -10.853 17.166 1.00 20.56 84 ILE A C 1
ATOM 639 O O . ILE A 1 87 ? 23.561 -10.219 16.275 1.00 20.33 84 ILE A O 1
ATOM 644 N N . A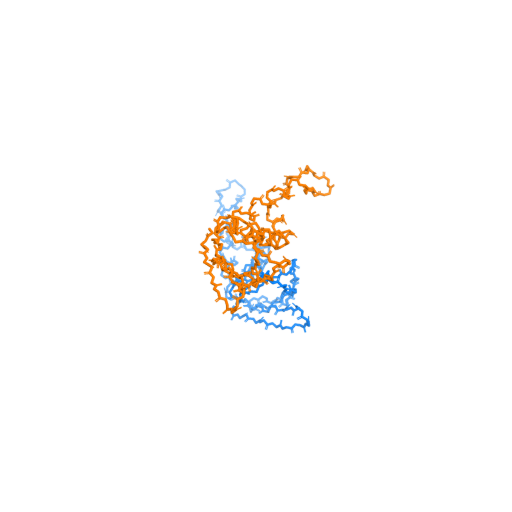SN A 1 88 ? 24.763 -10.264 18.169 1.00 20.30 85 ASN A N 1
ATOM 645 C CA . ASN A 1 88 ? 24.825 -8.805 18.282 1.00 18.09 85 ASN A CA 1
ATOM 646 C C . ASN A 1 88 ? 26.239 -8.246 18.152 1.00 15.53 85 ASN A C 1
ATOM 647 O O . ASN A 1 88 ? 27.092 -8.475 19.013 1.00 13.84 85 ASN A O 1
ATOM 652 N N . PRO A 1 89 ? 26.495 -7.484 17.076 1.00 14.66 86 PRO A N 1
ATOM 653 C CA . PRO A 1 89 ? 27.813 -6.898 16.845 1.00 13.93 86 PRO A CA 1
ATOM 654 C C . PRO A 1 89 ? 28.161 -5.776 17.816 1.00 15.05 86 PRO A C 1
ATOM 655 O O . PRO A 1 89 ? 27.282 -5.057 18.313 1.00 15.64 86 PRO A O 1
ATOM 659 N N . ALA A 1 90 ? 29.452 -5.640 18.100 1.00 14.98 87 ALA A N 1
ATOM 660 C CA . ALA A 1 90 ? 29.928 -4.548 18.939 1.00 14.60 87 ALA A CA 1
ATOM 661 C C . ALA A 1 90 ? 30.387 -3.494 17.916 1.00 15.59 87 ALA A C 1
ATOM 662 O O . ALA A 1 90 ? 31.212 -3.768 17.039 1.00 12.23 87 ALA A O 1
ATOM 664 N N . GLY A 1 91 ? 29.822 -2.298 18.000 1.00 16.75 88 GLY A N 1
ATOM 665 C CA . GLY A 1 91 ? 30.212 -1.260 17.064 1.00 15.76 88 GLY A CA 1
ATOM 666 C C . GLY A 1 91 ? 29.814 -1.532 15.626 1.00 16.52 88 GLY A C 1
ATOM 667 O O . GLY A 1 91 ? 28.833 -2.236 15.344 1.00 14.78 88 GLY A O 1
ATOM 668 N N . ALA A 1 92 ? 30.587 -0.964 14.707 1.00 15.58 89 ALA A N 1
ATOM 669 C CA . ALA A 1 92 ? 30.327 -1.101 13.284 1.00 15.63 89 ALA A CA 1
ATOM 670 C C . ALA A 1 92 ? 31.041 -2.318 12.686 1.00 15.84 89 ALA A C 1
ATOM 671 O O . ALA A 1 92 ? 32.264 -2.405 12.730 1.00 17.22 89 ALA A O 1
ATOM 673 N N . PRO A 1 93 ? 30.281 -3.276 12.125 1.00 15.92 90 PRO A N 1
ATOM 674 C CA . PRO A 1 93 ? 30.879 -4.475 11.521 1.00 16.30 90 PRO A CA 1
ATOM 675 C C . PRO A 1 93 ? 31.672 -4.125 10.255 1.00 17.60 90 PRO A C 1
ATOM 676 O O . PRO A 1 93 ? 31.437 -3.090 9.620 1.00 18.39 90 PRO A O 1
ATOM 680 N N . THR A 1 94 ? 32.604 -4.992 9.883 1.00 18.25 91 THR A N 1
ATOM 681 C CA . THR A 1 94 ? 33.411 -4.769 8.691 1.00 18.48 91 THR A CA 1
ATOM 682 C C . THR A 1 94 ? 32.945 -5.681 7.556 1.00 18.51 91 THR A C 1
ATOM 683 O O . THR A 1 94 ? 32.907 -6.906 7.703 1.00 18.29 91 THR A O 1
ATOM 687 N N . TYR A 1 95 ? 32.581 -5.085 6.427 1.00 18.18 92 TYR A N 1
ATOM 688 C CA . TYR A 1 95 ? 32.149 -5.868 5.280 1.00 18.12 92 TYR A CA 1
ATOM 689 C C . TYR A 1 95 ? 33.369 -6.194 4.449 1.00 20.22 92 TYR A C 1
ATOM 690 O O . TYR A 1 95 ? 34.211 -5.329 4.200 1.00 20.86 92 TYR A O 1
ATOM 699 N N . VAL A 1 96 ? 33.466 -7.452 4.039 1.00 22.24 93 VAL A N 1
ATOM 700 C CA . VAL A 1 96 ? 34.571 -7.921 3.218 1.00 23.25 93 VAL A CA 1
ATOM 701 C C . VAL A 1 96 ? 33.927 -8.586 2.005 1.00 24.61 93 VAL A C 1
ATOM 702 O O . VAL A 1 96 ? 33.577 -9.767 2.031 1.00 22.77 93 VAL A O 1
ATOM 706 N N . PRO A 1 97 ? 33.743 -7.821 0.925 1.00 26.58 94 PRO A N 1
ATOM 707 C CA . PRO A 1 97 ? 33.125 -8.380 -0.280 1.00 27.43 94 PRO A CA 1
ATOM 708 C C . PRO A 1 97 ? 33.997 -9.419 -0.980 1.00 28.07 94 PRO A C 1
ATOM 709 O O . PRO A 1 97 ? 35.233 -9.357 -0.948 1.00 27.82 94 PRO A O 1
ATOM 713 N N . GLY A 1 98 ? 33.340 -10.397 -1.587 1.00 28.49 95 GLY A N 1
ATOM 714 C CA . GLY A 1 98 ? 34.066 -11.410 -2.314 1.00 29.83 95 GLY A CA 1
ATOM 715 C C . GLY A 1 98 ? 34.158 -10.882 -3.727 1.00 30.36 95 GLY A C 1
ATOM 716 O O . GLY A 1 98 ? 33.882 -9.705 -3.978 1.00 29.07 95 GLY A O 1
ATOM 717 N N . GLU A 1 99 ? 34.551 -11.739 -4.656 1.00 31.93 96 GLU A N 1
ATOM 718 C CA . GLU A 1 99 ? 34.651 -11.334 -6.045 1.00 33.36 96 GLU A CA 1
ATOM 719 C C . GLU A 1 99 ? 33.266 -11.440 -6.666 1.00 30.87 96 GLU A C 1
ATOM 720 O O . GLU A 1 99 ? 32.648 -12.502 -6.630 1.00 31.05 96 GLU A O 1
ATOM 726 N N . TYR A 1 100 ? 32.767 -10.343 -7.220 1.00 29.16 97 TYR A N 1
ATOM 727 C CA . TYR A 1 100 ? 31.456 -10.383 -7.854 1.00 28.38 97 TYR A CA 1
ATOM 728 C C . TYR A 1 100 ? 31.577 -10.738 -9.327 1.00 29.73 97 TYR A C 1
ATOM 729 O O . TYR A 1 100 ? 32.363 -10.145 -10.067 1.00 29.28 97 TYR A O 1
ATOM 738 N N . LYS A 1 101 ? 30.787 -11.707 -9.759 1.00 31.28 98 LYS A N 1
ATOM 739 C CA . LYS A 1 101 ? 30.829 -12.100 -11.150 1.00 33.46 98 LYS A CA 1
ATOM 740 C C . LYS A 1 101 ? 29.416 -12.073 -11.701 1.00 33.16 98 LYS A C 1
ATOM 741 O O . LYS A 1 101 ? 28.511 -12.714 -11.170 1.00 32.17 98 LYS A O 1
ATOM 747 N N . LEU A 1 102 ? 29.241 -11.294 -12.759 1.00 34.30 99 LEU A N 1
ATOM 748 C CA . LEU A 1 102 ? 27.952 -11.129 -13.406 1.00 35.90 99 LEU A CA 1
ATOM 749 C C . LEU A 1 102 ? 27.221 -12.443 -13.634 1.00 36.86 99 LEU A C 1
ATOM 750 O O . LEU A 1 102 ? 27.800 -13.400 -14.146 1.00 36.80 99 LEU A O 1
ATOM 755 N N . GLY A 1 103 ? 25.945 -12.481 -13.257 1.00 38.67 100 GLY A N 1
ATOM 756 C CA . GLY A 1 103 ? 25.142 -13.682 -13.434 1.00 40.74 100 GLY A CA 1
ATOM 757 C C . GLY A 1 103 ? 25.752 -14.874 -12.725 1.00 43.04 100 GLY A C 1
ATOM 758 O O . GLY A 1 103 ? 26.024 -15.909 -13.338 1.00 45.19 100 GLY A O 1
ATOM 759 N N . GLU A 1 104 ? 25.954 -14.726 -11.418 1.00 43.52 101 GLU A N 1
ATOM 760 C CA . GLU A 1 104 ? 26.559 -15.767 -10.594 1.00 41.34 101 GLU A CA 1
ATOM 761 C C . GLU A 1 104 ? 26.290 -15.436 -9.124 1.00 37.58 101 GLU A C 1
ATOM 762 O O . GLU A 1 104 ? 26.143 -14.266 -8.777 1.00 37.11 101 GLU A O 1
ATOM 768 N N . ASP A 1 105 ? 26.217 -16.448 -8.264 1.00 34.19 102 ASP A N 1
ATOM 769 C CA . ASP A 1 105 ? 25.953 -16.196 -6.847 1.00 31.64 102 ASP A CA 1
ATOM 770 C C . ASP A 1 105 ? 27.050 -15.343 -6.234 1.00 28.74 102 ASP A C 1
ATOM 771 O O . ASP A 1 105 ? 28.222 -15.490 -6.579 1.00 27.78 102 ASP A O 1
ATOM 776 N N . PHE A 1 106 ? 26.671 -14.457 -5.321 1.00 25.20 103 PHE A N 1
ATOM 777 C CA . PHE A 1 106 ? 27.647 -13.574 -4.699 1.00 23.70 103 PHE A CA 1
ATOM 778 C C . PHE A 1 106 ? 27.874 -13.848 -3.219 1.00 21.84 103 PHE A C 1
ATOM 779 O O . PHE A 1 106 ? 26.943 -13.798 -2.418 1.00 20.86 103 PHE A O 1
ATOM 787 N N . THR A 1 107 ? 29.123 -14.111 -2.857 1.00 20.68 104 THR A N 1
ATOM 788 C CA . THR A 1 107 ? 29.458 -14.372 -1.468 1.00 20.17 104 THR A CA 1
ATOM 789 C C . THR A 1 107 ? 30.321 -13.265 -0.854 1.00 18.93 104 THR A C 1
ATOM 790 O O . THR A 1 107 ? 31.231 -12.726 -1.489 1.00 16.32 104 THR A O 1
ATOM 794 N N . TYR A 1 108 ? 30.004 -12.923 0.390 1.00 17.88 105 TYR A N 1
ATOM 795 C CA . TYR A 1 108 ? 30.735 -11.902 1.117 1.00 16.06 105 TYR A CA 1
ATOM 796 C C . TYR A 1 108 ? 30.710 -12.254 2.593 1.00 16.04 105 TYR A C 1
ATOM 797 O O . TYR A 1 108 ? 29.897 -13.062 3.030 1.00 15.39 105 TYR A O 1
ATOM 806 N N . SER A 1 109 ? 31.600 -11.628 3.351 1.00 16.76 106 SER A N 1
ATOM 807 C CA . SER A 1 109 ? 31.697 -11.852 4.780 1.00 17.44 106 SER A CA 1
ATOM 808 C C . SER A 1 109 ? 31.641 -10.541 5.531 1.00 17.16 106 SER A C 1
ATOM 809 O O . SER A 1 109 ? 31.990 -9.490 4.991 1.00 16.82 106 SER A O 1
ATOM 812 N N . VAL A 1 110 ? 31.183 -10.625 6.776 1.00 15.74 107 VAL A N 1
ATOM 813 C CA . VAL A 1 110 ? 31.074 -9.480 7.658 1.00 15.12 107 VAL A CA 1
ATOM 814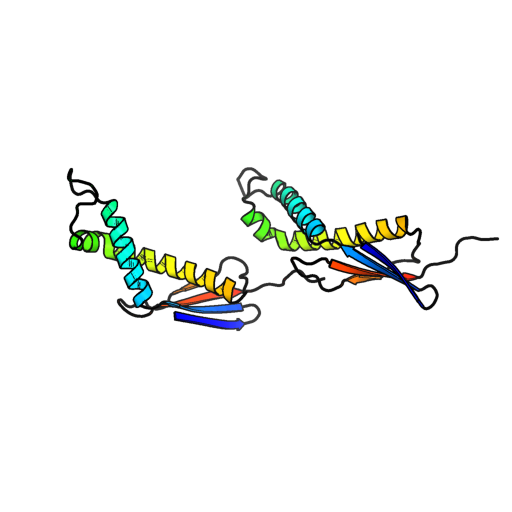 C C . VAL A 1 110 ? 31.695 -9.924 8.975 1.00 14.86 107 VAL A C 1
ATOM 815 O O . VAL A 1 110 ? 31.290 -10.941 9.550 1.00 13.33 107 VAL A O 1
ATOM 819 N N . GLU A 1 111 ? 32.687 -9.165 9.433 1.00 15.02 108 GLU A N 1
ATOM 820 C CA . GLU A 1 111 ? 33.409 -9.465 10.664 1.00 16.75 108 GLU A CA 1
ATOM 821 C C . GLU A 1 111 ? 33.094 -8.471 11.774 1.00 16.14 108 GLU A C 1
ATOM 822 O O . GLU A 1 111 ? 32.866 -7.290 11.519 1.00 16.33 108 GLU A O 1
ATOM 828 N N . PHE A 1 112 ? 33.094 -8.950 13.011 1.00 13.72 109 PHE A N 1
ATOM 829 C CA . PHE A 1 112 ? 32.801 -8.091 14.148 1.00 14.85 109 PHE A CA 1
ATOM 830 C C . PHE A 1 112 ? 33.026 -8.864 15.436 1.00 15.01 109 PHE A C 1
ATOM 831 O O . PHE A 1 112 ? 33.194 -10.083 15.419 1.00 14.96 109 PHE A O 1
ATOM 839 N N . GLU A 1 113 ? 33.045 -8.147 16.550 1.00 15.09 110 GLU A N 1
ATOM 840 C CA . GLU A 1 113 ? 33.210 -8.778 17.848 1.00 16.62 110 GLU A CA 1
ATOM 841 C C . GLU A 1 113 ? 31.830 -8.782 18.474 1.00 15.95 110 GLU A C 1
ATOM 842 O O . GLU A 1 113 ? 31.023 -7.895 18.199 1.00 15.93 110 GLU A O 1
ATOM 848 N N . VAL A 1 114 ? 31.552 -9.785 19.296 1.00 16.16 111 VAL A N 1
ATOM 849 C CA . VAL A 1 114 ? 30.287 -9.828 20.008 1.00 14.89 111 VAL A CA 1
ATOM 850 C C . VAL A 1 114 ? 30.610 -9.197 21.380 1.00 13.97 111 VAL A C 1
ATOM 851 O O . VAL A 1 114 ? 31.732 -8.729 21.602 1.00 12.11 111 VAL A O 1
ATOM 855 N N . TYR A 1 115 ? 29.648 -9.162 22.292 1.00 14.07 112 TYR A N 1
ATOM 856 C CA . TYR A 1 115 ? 29.894 -8.551 23.591 1.00 13.45 112 TYR A CA 1
ATOM 857 C C . TYR A 1 115 ? 29.049 -9.173 24.711 1.00 14.61 112 TYR A C 1
ATOM 858 O O . TYR A 1 115 ? 28.084 -9.897 24.449 1.00 14.41 112 TYR A O 1
ATOM 867 N N . PRO A 1 116 ? 29.409 -8.885 25.979 1.00 16.30 113 PRO A N 1
ATOM 868 C CA . PRO A 1 116 ? 28.725 -9.381 27.183 1.00 17.06 113 PRO A CA 1
ATOM 869 C C . PRO A 1 116 ? 27.363 -8.724 27.424 1.00 18.09 113 PRO A C 1
ATOM 870 O O . PRO A 1 116 ? 27.226 -7.492 27.360 1.00 15.38 113 PRO A O 1
ATOM 874 N N . GLU A 1 117 ? 26.361 -9.549 27.704 1.00 17.46 114 GLU A N 1
ATOM 875 C CA . GLU A 1 117 ? 25.034 -9.042 27.995 1.00 18.89 114 GLU A CA 1
ATOM 876 C C . GLU A 1 117 ? 25.041 -8.715 29.481 1.00 19.08 114 GLU A C 1
ATOM 877 O O . GLU A 1 117 ? 25.889 -9.197 30.215 1.00 17.82 114 GLU A O 1
ATOM 883 N N . VAL A 1 118 ? 24.113 -7.882 29.928 1.00 22.33 115 VAL A N 1
ATOM 884 C CA . VAL A 1 118 ? 24.055 -7.537 31.342 1.00 25.68 115 VAL A CA 1
ATOM 885 C C . VAL A 1 118 ? 23.697 -8.786 32.155 1.00 28.90 115 VAL A C 1
ATOM 886 O O . VAL A 1 118 ? 22.659 -9.405 31.928 1.00 28.82 115 VAL A O 1
ATOM 890 N N . GLU A 1 119 ? 24.571 -9.158 33.089 1.00 33.36 116 GLU A N 1
ATOM 891 C CA . GLU A 1 119 ? 24.347 -10.332 33.934 1.00 38.88 116 GLU A CA 1
ATOM 892 C C . GLU A 1 119 ? 24.275 -9.969 35.415 1.00 40.45 116 GLU A C 1
ATOM 893 O O . GLU A 1 119 ? 25.061 -9.158 35.901 1.00 40.23 116 GLU A O 1
ATOM 899 N N . LEU A 1 120 ? 23.325 -10.592 36.115 1.00 43.17 117 LEU A N 1
ATOM 900 C CA . LEU A 1 120 ? 23.081 -10.386 37.549 1.00 44.85 117 LEU A CA 1
ATOM 901 C C . LEU A 1 120 ? 22.646 -8.966 37.912 1.00 46.04 117 LEU A C 1
ATOM 902 O O . LEU A 1 120 ? 21.486 -8.809 38.351 1.00 47.11 117 LEU A O 1
ATOM 907 N N . MET B 1 4 ? 6.849 -4.392 43.729 1.00 58.73 1 MET B N 1
ATOM 908 C CA . MET B 1 4 ? 7.792 -5.041 44.686 1.00 58.54 1 MET B CA 1
ATOM 909 C C . MET B 1 4 ? 7.103 -6.162 45.472 1.00 57.58 1 MET B C 1
ATOM 910 O O . MET B 1 4 ? 6.630 -5.944 46.593 1.00 58.78 1 MET B O 1
ATOM 915 N N . GLN B 1 5 ? 7.029 -7.353 44.875 1.00 54.89 2 GLN B N 1
ATOM 916 C CA . GLN B 1 5 ? 6.424 -8.511 45.539 1.00 50.34 2 GLN B CA 1
ATOM 917 C C . GLN B 1 5 ? 7.466 -9.086 46.503 1.00 45.99 2 GLN B C 1
ATOM 918 O O . GLN B 1 5 ? 8.451 -9.692 46.074 1.00 44.67 2 GLN B O 1
ATOM 924 N N . VAL B 1 6 ? 7.232 -8.902 47.801 1.00 41.02 3 VAL B N 1
ATOM 925 C CA . VAL B 1 6 ? 8.166 -9.345 48.831 1.00 36.21 3 VAL B CA 1
ATOM 926 C C . VAL B 1 6 ? 7.708 -10.522 49.691 1.00 34.60 3 VAL B C 1
ATOM 927 O O . VAL B 1 6 ? 6.519 -10.694 49.952 1.00 34.28 3 VAL B O 1
ATOM 931 N N . SER B 1 7 ? 8.672 -11.331 50.124 1.00 32.28 4 SER B N 1
ATOM 932 C CA . SER B 1 7 ? 8.405 -12.476 50.987 1.00 31.44 4 SER B CA 1
ATOM 933 C C . SER B 1 7 ? 9.612 -12.717 51.892 1.00 29.93 4 SER B C 1
ATOM 934 O O . SER B 1 7 ? 10.747 -12.811 51.425 1.00 29.84 4 SER B O 1
ATOM 937 N N . VAL B 1 8 ? 9.356 -12.806 53.190 1.00 28.45 5 VAL B N 1
ATOM 938 C CA . VAL B 1 8 ? 10.408 -13.029 54.169 1.00 27.24 5 VAL B CA 1
ATOM 939 C C . VAL B 1 8 ? 10.351 -14.479 54.633 1.00 28.61 5 VAL B C 1
ATOM 940 O O . VAL B 1 8 ? 9.265 -15.037 54.785 1.00 30.17 5 VAL B O 1
ATOM 944 N N . GLU B 1 9 ? 11.514 -15.090 54.850 1.00 28.84 6 GLU B N 1
ATOM 945 C CA . GLU B 1 9 ? 11.580 -16.475 55.300 1.00 29.14 6 GLU B CA 1
ATOM 946 C C . GLU B 1 9 ? 12.708 -16.667 56.299 1.00 29.02 6 GLU B C 1
ATOM 947 O O . GLU B 1 9 ? 13.709 -15.948 56.266 1.00 28.48 6 GLU B O 1
ATOM 953 N N . THR B 1 10 ? 12.544 -17.636 57.192 1.00 26.30 7 THR B N 1
ATOM 954 C CA . THR B 1 10 ? 13.584 -17.927 58.157 1.00 25.68 7 THR B CA 1
ATOM 955 C C . THR B 1 10 ? 14.428 -19.032 57.557 1.00 26.58 7 THR B C 1
ATOM 956 O O . THR B 1 10 ? 13.894 -20.016 57.059 1.00 27.77 7 THR B O 1
ATOM 960 N N . THR B 1 11 ? 15.741 -18.865 57.570 1.00 27.34 8 THR B N 1
ATOM 961 C CA . THR B 1 11 ? 16.613 -19.898 57.036 1.00 28.90 8 THR B CA 1
ATOM 962 C C . THR B 1 11 ? 16.893 -20.843 58.206 1.00 31.69 8 THR B C 1
ATOM 963 O O . THR B 1 11 ? 16.362 -21.951 58.257 1.00 33.84 8 THR B O 1
ATOM 967 N N . GLN B 1 12 ? 17.705 -20.398 59.155 1.00 32.40 9 GLN B N 1
ATOM 968 C CA . GLN B 1 12 ? 17.996 -21.196 60.336 1.00 33.09 9 GLN B CA 1
ATOM 969 C C . GLN B 1 12 ? 18.539 -20.274 61.420 1.00 31.59 9 GLN B C 1
ATOM 970 O O . GLN B 1 12 ? 19.422 -19.451 61.173 1.00 30.30 9 GLN B O 1
ATOM 976 N N . GLY B 1 13 ? 17.984 -20.401 62.619 1.00 29.81 10 GLY B N 1
ATOM 977 C CA . GLY B 1 13 ? 18.411 -19.559 63.719 1.00 27.98 10 GLY B CA 1
ATOM 978 C C . GLY B 1 13 ? 17.904 -18.138 63.542 1.00 27.16 10 GLY B C 1
ATOM 979 O O . GLY B 1 13 ? 16.705 -17.908 63.343 1.00 27.05 10 GLY B O 1
ATOM 980 N N . LEU B 1 14 ? 18.817 -17.179 63.621 1.00 24.58 11 LEU B N 1
ATOM 981 C CA . LEU B 1 14 ? 18.457 -15.780 63.457 1.00 22.87 11 LEU B CA 1
ATOM 982 C C . LEU B 1 14 ? 18.561 -15.431 61.985 1.00 21.79 11 LEU B C 1
ATOM 983 O O . LEU B 1 14 ? 18.358 -14.283 61.597 1.00 22.35 11 LEU B O 1
ATOM 988 N N . GLY B 1 15 ? 18.884 -16.431 61.172 1.00 20.25 12 GLY B N 1
ATOM 989 C CA . GLY B 1 15 ? 19.014 -16.213 59.747 1.00 18.22 12 GLY B CA 1
ATOM 990 C C . GLY B 1 15 ? 17.690 -15.963 59.051 1.00 17.31 12 GLY B C 1
ATOM 991 O O . GLY B 1 15 ? 16.691 -16.626 59.334 1.00 16.46 12 GLY B O 1
ATOM 992 N N . ARG B 1 16 ? 17.685 -15.000 58.135 1.00 15.99 13 ARG B N 1
ATOM 993 C CA . ARG B 1 16 ? 16.483 -14.662 57.380 1.00 17.29 13 ARG B CA 1
ATOM 994 C C . ARG B 1 16 ? 16.821 -14.459 55.904 1.00 16.96 13 ARG B C 1
ATOM 995 O O . ARG B 1 16 ? 17.962 -14.187 55.549 1.00 18.52 13 ARG B O 1
ATOM 1003 N N . ARG B 1 17 ? 15.827 -14.614 55.042 1.00 17.92 14 ARG B N 1
ATOM 1004 C CA . ARG B 1 17 ? 16.028 -14.410 53.615 1.00 18.91 14 ARG B CA 1
ATOM 1005 C C . ARG B 1 17 ? 14.852 -13.618 53.070 1.00 18.73 14 ARG B C 1
ATOM 1006 O O . ARG B 1 17 ? 13.696 -14.015 53.224 1.00 18.57 14 ARG B O 1
ATOM 1014 N N . VAL B 1 18 ? 15.153 -12.487 52.446 1.00 17.44 15 VAL B N 1
ATOM 1015 C CA . VAL B 1 18 ? 14.119 -11.650 51.869 1.00 16.42 15 VAL B CA 1
ATOM 1016 C C . VAL B 1 18 ? 14.197 -11.808 50.356 1.00 16.48 15 VAL B C 1
ATOM 1017 O O . VAL B 1 18 ? 15.238 -11.565 49.754 1.00 15.62 15 VAL B O 1
ATOM 1021 N N . THR B 1 19 ? 13.101 -12.248 49.751 1.00 16.74 16 THR B N 1
ATOM 1022 C CA . THR B 1 19 ? 13.049 -12.424 48.309 1.00 18.21 16 THR B CA 1
ATOM 1023 C C . THR B 1 19 ? 12.150 -11.345 47.727 1.00 19.26 16 THR B C 1
ATOM 1024 O O . THR B 1 19 ? 11.009 -11.179 48.156 1.00 20.43 16 THR B O 1
ATOM 1028 N N . ILE B 1 20 ? 12.680 -10.613 46.753 1.00 19.43 17 ILE B N 1
ATOM 1029 C CA . ILE B 1 20 ? 11.967 -9.506 46.129 1.00 18.00 17 ILE B CA 1
ATOM 1030 C C . ILE B 1 20 ? 11.915 -9.654 44.618 1.00 19.71 17 ILE B C 1
ATOM 1031 O O . ILE B 1 20 ? 12.915 -9.990 43.983 1.00 20.58 17 ILE B O 1
ATOM 1036 N N . THR B 1 21 ? 10.741 -9.407 44.049 1.00 21.10 18 THR B N 1
ATOM 1037 C CA . THR B 1 21 ? 10.562 -9.493 42.609 1.00 22.72 18 THR B CA 1
ATOM 1038 C C . THR B 1 21 ? 10.262 -8.108 42.059 1.00 23.20 18 THR B C 1
ATOM 1039 O O . THR B 1 21 ? 9.319 -7.446 42.495 1.00 23.83 18 THR B O 1
ATOM 1043 N N . ILE B 1 22 ? 11.085 -7.671 41.114 1.00 22.91 19 ILE B N 1
ATOM 1044 C CA . ILE B 1 22 ? 10.925 -6.368 40.484 1.00 23.19 19 ILE B CA 1
ATOM 1045 C C . ILE B 1 22 ? 10.290 -6.578 39.100 1.00 23.56 19 ILE B C 1
ATOM 1046 O O . ILE B 1 22 ? 10.761 -7.390 38.298 1.00 23.46 19 ILE B O 1
ATOM 1051 N N . ALA B 1 23 ? 9.209 -5.852 38.834 1.00 24.79 20 ALA B N 1
ATOM 1052 C CA . ALA B 1 23 ? 8.505 -5.959 37.563 1.00 23.74 20 ALA B CA 1
ATOM 1053 C C . ALA B 1 23 ? 9.413 -5.540 36.423 1.00 24.01 20 ALA B C 1
ATOM 1054 O O . ALA B 1 23 ? 10.181 -4.589 36.549 1.00 23.87 20 ALA B O 1
ATOM 1056 N N . ALA B 1 24 ? 9.314 -6.263 35.311 1.00 25.52 21 ALA B N 1
ATOM 1057 C CA . ALA B 1 24 ? 10.111 -5.993 34.122 1.00 25.77 21 ALA B CA 1
ATOM 1058 C C . ALA B 1 24 ? 9.892 -4.574 33.611 1.00 26.52 21 ALA B C 1
ATOM 1059 O O . ALA B 1 24 ? 10.814 -3.937 33.100 1.00 27.39 21 ALA B O 1
ATOM 1061 N N . ASP B 1 25 ? 8.670 -4.077 33.755 1.00 28.23 22 ASP B N 1
ATOM 1062 C CA . ASP B 1 25 ? 8.333 -2.733 33.304 1.00 29.86 22 ASP B CA 1
ATOM 1063 C C . ASP B 1 25 ? 8.921 -1.627 34.185 1.00 27.68 22 ASP B C 1
ATOM 1064 O O . ASP B 1 25 ? 9.221 -0.536 33.701 1.00 25.16 22 ASP B O 1
ATOM 1069 N N . SER B 1 26 ? 9.082 -1.905 35.477 1.00 26.85 23 SER B N 1
ATOM 1070 C CA . SER B 1 26 ? 9.661 -0.920 36.394 1.00 26.30 23 SER B CA 1
ATOM 1071 C C . SER B 1 26 ? 11.116 -0.702 36.004 1.00 23.90 23 SER B C 1
ATOM 1072 O O . SER B 1 26 ? 11.645 0.402 36.113 1.00 23.81 23 SER B O 1
ATOM 1075 N N . ILE B 1 27 ? 11.757 -1.774 35.555 1.00 21.28 24 ILE B N 1
ATOM 1076 C CA . ILE B 1 27 ? 13.143 -1.728 35.112 1.00 20.43 24 ILE B CA 1
ATOM 1077 C C . ILE B 1 27 ? 13.257 -0.954 33.783 1.00 19.65 24 ILE B C 1
ATOM 1078 O O . ILE B 1 27 ? 14.073 -0.047 33.648 1.00 17.58 24 ILE B O 1
ATOM 1083 N N . GLU B 1 28 ? 12.430 -1.310 32.805 1.00 20.82 25 GLU B N 1
ATOM 1084 C CA . GLU B 1 28 ? 12.473 -0.635 31.511 1.00 22.07 25 GLU B CA 1
ATOM 1085 C C . GLU B 1 28 ? 12.148 0.840 31.647 1.00 21.20 25 GLU B C 1
ATOM 1086 O O . GLU B 1 28 ? 12.739 1.675 30.971 1.00 20.54 25 GLU B O 1
ATOM 1092 N N . THR B 1 29 ? 11.202 1.158 32.522 1.00 20.68 26 THR B N 1
ATOM 1093 C CA . THR B 1 29 ? 10.817 2.544 32.735 1.00 20.43 26 THR B CA 1
ATOM 1094 C C . THR B 1 29 ? 11.982 3.319 33.321 1.00 19.01 26 THR B C 1
ATOM 1095 O O . THR B 1 29 ? 12.255 4.450 32.924 1.00 20.12 26 THR B O 1
ATOM 1099 N N . ALA B 1 30 ? 12.680 2.691 34.258 1.00 18.49 27 ALA B N 1
ATOM 1100 C CA . ALA B 1 30 ? 13.825 3.309 34.911 1.00 17.57 27 ALA B CA 1
ATOM 1101 C C . ALA B 1 30 ? 15.012 3.428 33.956 1.00 16.72 27 ALA B C 1
ATOM 1102 O O . ALA B 1 30 ? 15.769 4.385 34.022 1.00 17.91 27 ALA B O 1
ATOM 1104 N N . VAL B 1 31 ? 15.183 2.459 33.066 1.00 18.04 28 VAL B N 1
ATOM 1105 C CA . VAL B 1 31 ? 16.284 2.527 32.106 1.00 17.07 28 VAL B CA 1
ATOM 1106 C C . VAL B 1 31 ? 16.028 3.655 31.098 1.00 17.71 28 VAL B C 1
ATOM 1107 O O . VAL B 1 31 ? 16.922 4.448 30.809 1.00 17.20 28 VAL B O 1
ATOM 1111 N N . LYS B 1 32 ? 14.809 3.720 30.568 1.00 19.43 29 LYS B N 1
ATOM 1112 C CA . LYS B 1 32 ? 14.441 4.762 29.611 1.00 22.24 29 LYS B CA 1
ATOM 1113 C C . LYS B 1 32 ? 14.659 6.121 30.254 1.00 22.64 29 LYS B C 1
ATOM 1114 O O . LYS B 1 32 ? 15.230 7.039 29.656 1.00 21.78 29 LYS B O 1
ATOM 1120 N N . SER B 1 33 ? 14.191 6.235 31.487 1.00 22.77 30 SER B N 1
ATOM 1121 C CA . SER B 1 33 ? 14.306 7.470 32.239 1.00 23.60 30 SER B CA 1
ATOM 1122 C C . SER B 1 33 ? 15.758 7.888 32.465 1.00 23.24 30 SER B C 1
ATOM 1123 O O . SER B 1 33 ? 16.104 9.060 32.297 1.00 24.90 30 SER B O 1
ATOM 1126 N N . GLU B 1 34 ? 16.613 6.948 32.851 1.00 21.19 31 GLU B N 1
ATOM 1127 C CA . GLU B 1 34 ? 18.008 7.297 33.067 1.00 21.23 31 GLU B CA 1
ATOM 1128 C C . GLU B 1 34 ? 18.690 7.665 31.754 1.00 20.63 31 GLU B C 1
ATOM 1129 O O . GLU B 1 34 ? 19.570 8.529 31.726 1.00 20.99 31 GLU B O 1
ATOM 1135 N N . LEU B 1 35 ? 18.296 7.012 30.665 1.00 19.41 32 LEU B N 1
ATOM 1136 C CA . LEU B 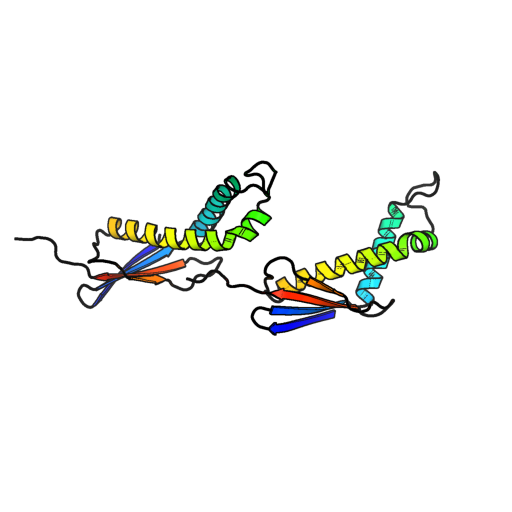1 35 ? 18.883 7.322 29.371 1.00 20.45 32 LEU B CA 1
ATOM 1137 C C . LEU B 1 35 ? 18.545 8.763 28.984 1.00 21.72 32 LEU B C 1
ATOM 1138 O O . LEU B 1 35 ? 19.392 9.488 28.455 1.00 20.48 32 LEU B O 1
ATOM 1143 N N . VAL B 1 36 ? 17.311 9.179 29.262 1.00 23.72 33 VAL B N 1
ATOM 1144 C CA . VAL B 1 36 ? 16.882 10.539 28.960 1.00 25.18 33 VAL B CA 1
ATOM 1145 C C . VAL B 1 36 ? 17.739 11.543 29.727 1.00 27.27 33 VAL B C 1
ATOM 1146 O O . VAL B 1 36 ? 18.044 12.629 29.234 1.00 27.44 33 VAL B O 1
ATOM 1150 N N . ASN B 1 37 ? 18.127 11.172 30.941 1.00 29.73 34 ASN B N 1
ATOM 1151 C CA . ASN B 1 37 ? 18.944 12.040 31.775 1.00 31.32 34 ASN B CA 1
ATOM 1152 C C . ASN B 1 37 ? 20.382 12.074 31.264 1.00 29.85 34 ASN B C 1
ATOM 1153 O O . ASN B 1 37 ? 21.041 13.116 31.293 1.00 29.59 34 ASN B O 1
ATOM 1158 N N . VAL B 1 38 ? 20.865 10.929 30.794 1.00 27.24 35 VAL B N 1
ATOM 1159 C CA . VAL B 1 38 ? 22.223 10.836 30.271 1.00 26.04 35 VAL B CA 1
ATOM 1160 C C . VAL B 1 38 ? 22.353 11.638 28.978 1.00 26.19 35 VAL B C 1
ATOM 1161 O O . VAL B 1 38 ? 23.348 12.336 28.760 1.00 26.22 35 VAL B O 1
ATOM 1165 N N . ALA B 1 39 ? 21.343 11.533 28.122 1.00 25.85 36 ALA B N 1
ATOM 1166 C CA . ALA B 1 39 ? 21.348 12.240 26.850 1.00 26.84 36 ALA B CA 1
ATOM 1167 C C . ALA B 1 39 ? 21.570 13.738 27.041 1.00 28.68 36 ALA B C 1
ATOM 1168 O O . ALA B 1 39 ? 22.136 14.400 26.178 1.00 29.70 36 ALA B O 1
ATOM 1170 N N . LYS B 1 40 ? 21.137 14.266 28.179 1.00 29.39 37 LYS B N 1
ATOM 1171 C CA . LYS B 1 40 ? 21.278 15.688 28.455 1.00 31.00 37 LYS B CA 1
ATOM 1172 C C . LYS B 1 40 ? 22.688 16.106 28.863 1.00 32.41 37 LYS B C 1
ATOM 1173 O O . LYS B 1 40 ? 23.026 17.292 28.832 1.00 32.57 37 LYS B O 1
ATOM 1179 N N . LYS B 1 41 ? 23.515 15.135 29.237 1.00 32.60 38 LYS B N 1
ATOM 1180 C CA . LYS B 1 41 ? 24.889 15.425 29.636 1.00 33.60 38 LYS B CA 1
ATOM 1181 C C . LYS B 1 41 ? 25.807 15.208 28.446 1.00 33.79 38 LYS B C 1
ATOM 1182 O O . LYS B 1 41 ? 26.954 15.653 28.444 1.00 32.59 38 LYS B O 1
ATOM 1188 N N . VAL B 1 42 ? 25.280 14.523 27.436 1.00 34.96 39 VAL B N 1
ATOM 1189 C CA . VAL B 1 42 ? 26.025 14.181 26.231 1.00 36.07 39 VAL B CA 1
ATOM 1190 C C . VAL B 1 42 ? 25.941 15.212 25.109 1.00 38.92 39 VAL B C 1
ATOM 1191 O O . VAL B 1 42 ? 24.872 15.738 24.799 1.00 38.06 39 VAL B O 1
ATOM 1195 N N . ARG B 1 43 ? 27.090 15.476 24.496 1.00 43.37 40 ARG B N 1
ATOM 1196 C CA . ARG B 1 43 ? 27.199 16.437 23.403 1.00 48.81 40 ARG B CA 1
ATOM 1197 C C . ARG B 1 43 ? 28.204 15.923 22.369 1.00 50.85 40 ARG B C 1
ATOM 1198 O O . ARG B 1 43 ? 29.362 15.679 22.702 1.00 50.24 40 ARG B O 1
ATOM 1206 N N . ILE B 1 44 ? 27.764 15.748 21.123 1.00 54.59 41 ILE B N 1
ATOM 1207 C CA . ILE B 1 44 ? 28.663 15.242 20.089 1.00 58.63 41 ILE B CA 1
ATOM 1208 C C . ILE B 1 44 ? 29.694 16.255 19.616 1.00 61.28 41 ILE B C 1
ATOM 1209 O O . ILE B 1 44 ? 29.498 16.953 18.617 1.00 61.49 41 ILE B O 1
ATOM 1214 N N . ASP B 1 45 ? 30.794 16.313 20.366 1.00 65.00 42 ASP B N 1
ATOM 1215 C CA . ASP B 1 45 ? 31.935 17.188 20.106 1.00 67.69 42 ASP B CA 1
ATOM 1216 C C . ASP B 1 45 ? 31.648 18.687 20.000 1.00 68.55 42 ASP B C 1
ATOM 1217 O O . ASP B 1 45 ? 32.133 19.470 20.819 1.00 68.96 42 ASP B O 1
ATOM 1222 N N . GLY B 1 46 ? 30.872 19.088 18.999 1.00 69.28 43 GLY B N 1
ATOM 1223 C CA . GLY B 1 46 ? 30.578 20.500 18.836 1.00 69.85 43 GLY B CA 1
ATOM 1224 C C . GLY B 1 46 ? 29.122 20.856 18.604 1.00 70.40 43 GLY B C 1
ATOM 1225 O O . GLY B 1 46 ? 28.824 21.978 18.185 1.00 71.32 43 GLY B O 1
ATOM 1226 N N . LEU B 1 47 ? 28.211 19.920 18.860 1.00 69.76 44 LEU B N 1
ATOM 1227 C CA . LEU B 1 47 ? 26.787 20.194 18.675 1.00 68.72 44 LEU B CA 1
ATOM 1228 C C . LEU B 1 47 ? 26.133 20.568 19.996 1.00 67.57 44 LEU B C 1
ATOM 1229 O O . LEU B 1 47 ? 26.760 20.495 21.055 1.00 67.11 44 LEU B O 1
ATOM 1234 N N . ARG B 1 48 ? 24.870 20.975 19.924 1.00 66.40 45 ARG B N 1
ATOM 1235 C CA . ARG B 1 48 ? 24.135 21.350 21.119 1.00 65.22 45 ARG B CA 1
ATOM 1236 C C . ARG B 1 48 ? 24.062 20.169 22.072 1.00 63.25 45 ARG B C 1
ATOM 1237 O O . ARG B 1 48 ? 23.492 19.128 21.732 1.00 63.23 45 ARG B O 1
ATOM 1245 N N . LYS B 1 49 ? 24.644 20.330 23.260 1.00 60.23 46 LYS B N 1
ATOM 1246 C CA . LYS B 1 49 ? 24.625 19.269 24.258 1.00 56.49 46 LYS B CA 1
ATOM 1247 C C . LYS B 1 49 ? 23.182 18.841 24.509 1.00 55.36 46 LYS B C 1
ATOM 1248 O O . LYS B 1 49 ? 22.277 19.678 24.564 1.00 55.16 46 LYS B O 1
ATOM 1254 N N . GLY B 1 50 ? 22.975 17.534 24.644 1.00 53.83 47 GLY B N 1
ATOM 1255 C CA . GLY B 1 50 ? 21.644 17.013 24.892 1.00 51.90 47 GLY B CA 1
ATOM 1256 C C . GLY B 1 50 ? 20.786 16.784 23.658 1.00 50.61 47 GLY B C 1
ATOM 1257 O O . GLY B 1 50 ? 19.589 16.516 23.779 1.00 50.87 47 GLY B O 1
ATOM 1258 N N . LYS B 1 51 ? 21.374 16.871 22.469 1.00 49.13 48 LYS B N 1
ATOM 1259 C CA . LYS B 1 51 ? 20.589 16.669 21.258 1.00 47.60 48 LYS B CA 1
ATOM 1260 C C . LYS B 1 51 ? 20.936 15.399 20.460 1.00 45.47 48 LYS B C 1
ATOM 1261 O O . LYS B 1 51 ? 20.278 15.097 19.463 1.00 45.59 48 LYS B O 1
ATOM 1267 N N . VAL B 1 52 ? 21.951 14.657 20.911 1.00 41.30 49 VAL B N 1
ATOM 1268 C CA . VAL B 1 52 ? 22.386 13.408 20.265 1.00 36.19 49 VAL B CA 1
ATOM 1269 C C . VAL B 1 52 ? 21.203 12.447 20.055 1.00 33.43 49 VAL B C 1
ATOM 1270 O O . VAL B 1 52 ? 20.322 12.341 20.908 1.00 32.23 49 VAL B O 1
ATOM 1274 N N . PRO B 1 53 ? 21.162 11.739 18.912 1.00 30.88 50 PRO B N 1
ATOM 1275 C CA . PRO B 1 53 ? 20.038 10.817 18.704 1.00 28.20 50 PRO B CA 1
ATOM 1276 C C . PRO B 1 53 ? 20.006 9.701 19.745 1.00 26.11 50 PRO B C 1
ATOM 1277 O O . PRO B 1 53 ? 21.050 9.185 20.145 1.00 25.78 50 PRO B O 1
ATOM 1281 N N . MET B 1 54 ? 18.811 9.329 20.185 1.00 23.80 51 MET B N 1
ATOM 1282 C CA . MET B 1 54 ? 18.689 8.282 21.187 1.00 23.86 51 MET B CA 1
ATOM 1283 C C . MET B 1 54 ? 19.315 6.948 20.800 1.00 20.15 51 MET B C 1
ATOM 1284 O O . MET B 1 54 ? 19.831 6.243 21.664 1.00 18.57 51 MET B O 1
ATOM 1289 N N . ASN B 1 55 ? 19.280 6.588 19.520 1.00 18.46 52 ASN B N 1
ATOM 1290 C CA . ASN B 1 55 ? 19.860 5.307 19.130 1.00 18.30 52 ASN B CA 1
ATOM 1291 C C . ASN B 1 55 ? 21.356 5.280 19.441 1.00 17.77 52 ASN B C 1
ATOM 1292 O O . ASN B 1 55 ? 21.927 4.227 19.723 1.00 17.31 52 ASN B O 1
ATOM 1297 N N . ILE B 1 56 ? 21.979 6.452 19.409 1.00 17.92 53 ILE B N 1
ATOM 1298 C CA . ILE B 1 56 ? 23.404 6.581 19.706 1.00 18.33 53 ILE B CA 1
ATOM 1299 C C . ILE B 1 56 ? 23.617 6.518 21.217 1.00 17.73 53 ILE B C 1
ATOM 1300 O O . ILE B 1 56 ? 24.496 5.810 21.698 1.00 17.85 53 ILE B O 1
ATOM 1305 N N . VAL B 1 57 ? 22.801 7.263 21.959 1.00 17.56 54 VAL B N 1
ATOM 1306 C CA . VAL B 1 57 ? 22.889 7.287 23.411 1.00 15.64 54 VAL B CA 1
ATOM 1307 C C . VAL B 1 57 ? 22.671 5.893 23.963 1.00 14.98 54 VAL B C 1
ATOM 1308 O O . VAL B 1 57 ? 23.339 5.487 24.909 1.00 15.16 54 VAL B O 1
ATOM 1312 N N . ALA B 1 58 ? 21.719 5.171 23.377 1.00 14.10 55 ALA B N 1
ATOM 1313 C CA . ALA B 1 58 ? 21.400 3.817 23.818 1.00 14.55 55 ALA B CA 1
ATOM 1314 C C . ALA B 1 58 ? 22.560 2.871 23.528 1.00 14.64 55 ALA B C 1
ATOM 1315 O O . ALA B 1 58 ? 22.914 2.032 24.362 1.00 14.43 55 ALA B O 1
ATOM 1317 N N . GLN B 1 59 ? 23.154 3.022 22.346 1.00 14.26 56 GLN B N 1
ATOM 1318 C CA . GLN B 1 59 ? 24.272 2.180 21.943 1.00 14.90 56 GLN B CA 1
ATOM 1319 C C . GLN B 1 59 ? 25.478 2.351 22.848 1.00 14.56 56 GLN B C 1
ATOM 1320 O O . GLN B 1 59 ? 26.117 1.373 23.248 1.00 13.24 56 GLN B O 1
ATOM 1326 N N . ARG B 1 60 ? 25.789 3.600 23.164 1.00 13.50 57 ARG B N 1
ATOM 1327 C CA . ARG B 1 60 ? 26.945 3.904 23.991 1.00 13.14 57 ARG B CA 1
ATOM 1328 C C . ARG B 1 60 ? 26.795 3.700 25.486 1.00 13.50 57 ARG B C 1
ATOM 1329 O O . ARG B 1 60 ? 27.738 3.258 26.140 1.00 13.65 57 ARG B O 1
ATOM 1337 N N . TYR B 1 61 ? 25.618 4.011 26.029 1.00 14.39 58 TYR B N 1
ATOM 1338 C CA . TYR B 1 61 ? 25.413 3.918 27.475 1.00 14.28 58 TYR B CA 1
ATOM 1339 C C . TYR B 1 61 ? 24.308 2.996 27.971 1.00 13.72 58 TYR B C 1
ATOM 1340 O O . TYR B 1 61 ? 24.203 2.768 29.175 1.00 11.69 58 TYR B O 1
ATOM 1349 N N . GLY B 1 62 ? 23.491 2.471 27.059 1.00 13.97 59 GLY B N 1
ATOM 1350 C CA . GLY B 1 62 ? 22.404 1.590 27.461 1.00 13.56 59 GLY B CA 1
ATOM 1351 C C . GLY B 1 62 ? 22.760 0.453 28.411 1.00 12.97 59 GLY B C 1
ATOM 1352 O O . GLY B 1 62 ? 22.053 0.225 29.391 1.00 13.46 59 GLY B O 1
ATOM 1353 N N . ALA B 1 63 ? 23.842 -0.269 28.128 1.00 13.23 60 ALA B N 1
ATOM 1354 C CA . ALA B 1 63 ? 24.252 -1.390 28.972 1.00 12.97 60 ALA B CA 1
ATOM 1355 C C . ALA B 1 63 ? 24.697 -0.925 30.350 1.00 13.54 60 ALA B C 1
ATOM 1356 O O . ALA B 1 63 ? 24.313 -1.511 31.364 1.00 13.90 60 ALA B O 1
ATOM 1358 N N . SER B 1 64 ? 25.519 0.121 30.381 1.00 13.28 61 SER B N 1
ATOM 1359 C CA . SER B 1 64 ? 26.017 0.678 31.639 1.00 13.33 61 SER B CA 1
ATOM 1360 C C . SER B 1 64 ? 24.862 1.223 32.472 1.00 14.14 61 SER B C 1
ATOM 1361 O O . SER B 1 64 ? 24.835 1.054 33.687 1.00 15.49 61 SER B O 1
ATOM 1364 N N . VAL B 1 65 ? 23.915 1.889 31.818 1.00 14.92 62 VAL B N 1
ATOM 1365 C CA . VAL B 1 65 ? 22.753 2.435 32.515 1.00 15.12 62 VAL B CA 1
ATOM 1366 C C . VAL B 1 65 ? 21.895 1.300 33.075 1.00 15.44 62 VAL B C 1
ATOM 1367 O O . VAL B 1 65 ? 21.412 1.377 34.202 1.00 15.65 62 VAL B O 1
ATOM 1371 N N . ARG B 1 66 ? 21.707 0.241 32.294 1.00 14.56 63 ARG B N 1
ATOM 1372 C CA . ARG B 1 66 ? 20.890 -0.875 32.756 1.00 14.79 63 ARG B CA 1
ATOM 1373 C C . ARG B 1 66 ? 21.480 -1.517 34.002 1.00 16.24 63 ARG B C 1
ATOM 1374 O O . ARG B 1 66 ? 20.737 -1.933 34.890 1.00 18.04 63 ARG B O 1
ATOM 1382 N N . GLN B 1 67 ? 22.809 -1.605 34.067 1.00 17.16 64 GLN B N 1
ATOM 1383 C CA . GLN B 1 67 ? 23.480 -2.169 35.238 1.00 16.56 64 GLN B CA 1
ATOM 1384 C C . GLN B 1 67 ? 23.236 -1.270 36.447 1.00 15.15 64 GLN B C 1
ATOM 1385 O O . GLN B 1 67 ? 22.966 -1.741 37.545 1.00 16.15 64 GLN B O 1
ATOM 1391 N N . ASP B 1 68 ? 23.359 0.032 36.228 1.00 16.67 65 ASP B N 1
ATOM 1392 C CA . ASP B 1 68 ? 23.147 1.034 37.269 1.00 17.38 65 ASP B CA 1
ATOM 1393 C C . ASP B 1 68 ? 21.732 0.934 37.838 1.00 15.89 65 ASP B C 1
ATOM 1394 O O . ASP B 1 68 ? 21.533 0.925 39.048 1.00 14.83 65 ASP B O 1
ATOM 1399 N N . VAL B 1 69 ? 20.752 0.849 36.949 1.00 16.40 66 VAL B N 1
ATOM 1400 C CA . VAL B 1 69 ? 19.352 0.739 37.345 1.00 16.75 66 VAL B CA 1
ATOM 1401 C C . VAL B 1 69 ? 19.062 -0.530 38.150 1.00 16.43 66 VAL B C 1
ATOM 1402 O O . VAL B 1 69 ? 18.325 -0.491 39.136 1.00 16.99 66 VAL B O 1
ATOM 1406 N N . LEU B 1 70 ? 19.633 -1.652 37.726 1.00 15.57 67 LEU B N 1
ATOM 1407 C CA . LEU B 1 70 ? 19.413 -2.916 38.415 1.00 15.17 67 LEU B CA 1
ATOM 1408 C C . LEU B 1 70 ? 20.022 -2.895 39.806 1.00 16.28 67 LEU B C 1
ATOM 1409 O O . LEU B 1 70 ? 19.427 -3.387 40.766 1.00 16.12 67 LEU B O 1
ATOM 1414 N N . GLY B 1 71 ? 21.220 -2.337 39.912 1.00 16.93 68 GLY B N 1
ATOM 1415 C CA . GLY B 1 71 ? 21.861 -2.255 41.206 1.00 17.15 68 GLY B CA 1
ATOM 1416 C C . GLY B 1 71 ? 21.077 -1.325 42.115 1.00 17.95 68 GLY B C 1
ATOM 1417 O O . GLY B 1 71 ? 20.844 -1.642 43.278 1.00 18.25 68 GLY B O 1
ATOM 1418 N N . ASP B 1 72 ? 20.662 -0.178 41.582 1.00 18.17 69 ASP B N 1
ATOM 1419 C CA . ASP B 1 72 ? 19.901 0.799 42.353 1.00 19.59 69 ASP B CA 1
ATOM 1420 C C . ASP B 1 72 ? 18.557 0.262 42.815 1.00 18.13 69 ASP B C 1
ATOM 1421 O O . ASP B 1 72 ? 18.164 0.464 43.964 1.00 17.37 69 ASP B O 1
ATOM 1426 N N . LEU B 1 73 ? 17.847 -0.416 41.923 1.00 16.52 70 LEU B N 1
ATOM 1427 C CA . LEU B 1 73 ? 16.554 -0.973 42.285 1.00 17.35 70 LEU B CA 1
ATOM 1428 C C . LEU B 1 73 ? 16.678 -2.073 43.341 1.00 16.52 70 LEU B C 1
ATOM 1429 O O . LEU B 1 73 ? 15.859 -2.158 44.249 1.00 16.50 70 LEU B O 1
ATOM 1434 N N . MET B 1 74 ? 17.699 -2.913 43.232 1.00 15.21 71 MET B N 1
ATOM 1435 C CA . MET B 1 74 ? 17.884 -3.973 44.210 1.00 16.71 71 MET B CA 1
ATOM 1436 C C . MET B 1 74 ? 18.062 -3.392 45.615 1.00 18.39 71 MET B C 1
ATOM 1437 O O . MET B 1 74 ? 17.420 -3.841 46.569 1.00 17.30 71 MET B O 1
ATOM 1442 N N . SER B 1 75 ? 18.933 -2.393 45.735 1.00 19.20 72 SER B N 1
ATOM 1443 C CA . SER B 1 75 ? 19.191 -1.738 47.016 1.00 20.17 72 SER B CA 1
ATOM 1444 C C . SER B 1 75 ? 17.955 -0.992 47.511 1.00 20.01 72 SER B C 1
ATOM 1445 O O . SER B 1 75 ? 17.537 -1.142 48.656 1.00 19.65 72 SER B O 1
ATOM 1448 N N . ARG B 1 76 ? 17.382 -0.175 46.640 1.00 21.31 73 ARG B N 1
ATOM 1449 C CA . ARG B 1 76 ? 16.209 0.603 46.992 1.00 21.77 73 ARG B CA 1
ATOM 1450 C C . ARG B 1 76 ? 15.059 -0.267 47.501 1.00 20.68 73 ARG B C 1
ATOM 1451 O O . ARG B 1 76 ? 14.484 -0.006 48.557 1.00 19.31 73 ARG B O 1
ATOM 1459 N N . ASN B 1 77 ? 14.728 -1.306 46.748 1.00 20.19 74 ASN B N 1
ATOM 1460 C CA . ASN B 1 77 ? 13.641 -2.195 47.126 1.00 20.61 74 ASN B CA 1
ATOM 1461 C C . ASN B 1 77 ? 13.891 -2.994 48.403 1.00 18.97 74 ASN B C 1
ATOM 1462 O O . ASN B 1 77 ? 12.960 -3.263 49.163 1.00 19.31 74 ASN B O 1
ATOM 1467 N N . PHE B 1 78 ? 15.138 -3.374 48.650 1.00 17.00 75 PHE B N 1
ATOM 1468 C CA . PHE B 1 78 ? 15.435 -4.132 49.852 1.00 15.77 75 PHE B CA 1
ATOM 1469 C C . PHE B 1 78 ? 15.214 -3.268 51.084 1.00 16.74 75 PHE B C 1
ATOM 1470 O O . PHE B 1 78 ? 14.587 -3.695 52.053 1.00 16.19 75 PHE B O 1
ATOM 1478 N N . ILE B 1 79 ? 15.744 -2.050 51.048 1.00 17.94 76 ILE B N 1
ATOM 1479 C CA . ILE B 1 79 ? 15.613 -1.139 52.177 1.00 19.23 76 ILE B CA 1
ATOM 1480 C C . ILE B 1 79 ? 14.153 -0.802 52.444 1.00 20.03 76 ILE B C 1
ATOM 1481 O O . ILE B 1 79 ? 13.715 -0.779 53.591 1.00 20.79 76 ILE B O 1
ATOM 1486 N N . ASP B 1 80 ? 13.390 -0.550 51.391 1.00 21.17 77 ASP B N 1
ATOM 1487 C CA . ASP B 1 80 ? 11.983 -0.243 51.581 1.00 23.12 77 ASP B CA 1
ATOM 1488 C C . ASP B 1 80 ? 11.306 -1.454 52.199 1.00 21.19 77 ASP B C 1
ATOM 1489 O O . ASP B 1 80 ? 10.451 -1.321 53.068 1.00 20.46 77 ASP B O 1
ATOM 1494 N N . ALA B 1 81 ? 11.715 -2.637 51.755 1.00 20.34 78 ALA B N 1
ATOM 1495 C CA . ALA B 1 81 ? 11.145 -3.883 52.248 1.00 19.53 78 ALA B CA 1
ATOM 1496 C C . ALA B 1 81 ? 11.403 -4.127 53.735 1.00 19.90 78 ALA B C 1
ATOM 1497 O O . ALA B 1 81 ? 10.485 -4.499 54.458 1.00 20.38 78 ALA B O 1
ATOM 1499 N N . ILE B 1 82 ? 12.637 -3.938 54.203 1.00 19.20 79 ILE B N 1
ATOM 1500 C CA . ILE B 1 82 ? 12.897 -4.159 55.624 1.00 19.84 79 ILE B CA 1
ATOM 1501 C C . ILE B 1 82 ? 12.235 -3.082 56.488 1.00 19.99 79 ILE B C 1
ATOM 1502 O O . ILE B 1 82 ? 11.860 -3.343 57.628 1.00 19.76 79 ILE B O 1
ATOM 1507 N N . ILE B 1 83 ? 12.081 -1.875 55.949 1.00 20.03 80 ILE B N 1
ATOM 1508 C CA . ILE B 1 83 ? 11.419 -0.805 56.698 1.00 21.57 80 ILE B CA 1
ATOM 1509 C C . ILE B 1 83 ? 9.946 -1.195 56.864 1.00 22.69 80 ILE B C 1
ATOM 1510 O O . ILE B 1 83 ? 9.373 -1.095 57.949 1.00 22.49 80 ILE B O 1
ATOM 1515 N N . LYS B 1 84 ? 9.348 -1.645 55.767 1.00 24.14 81 LYS B N 1
ATOM 1516 C CA . LYS B 1 84 ? 7.956 -2.069 55.752 1.00 26.02 81 LYS B CA 1
ATOM 1517 C C . LYS B 1 84 ? 7.712 -3.285 56.649 1.00 27.07 81 LYS B C 1
ATOM 1518 O O . LYS B 1 84 ? 6.790 -3.285 57.464 1.00 27.85 81 LYS B O 1
ATOM 1524 N N . GLU B 1 85 ? 8.536 -4.317 56.490 1.00 27.79 82 GLU B N 1
ATOM 1525 C CA . GLU B 1 85 ? 8.417 -5.540 57.277 1.00 28.06 82 GLU B CA 1
ATOM 1526 C C . GLU B 1 85 ? 8.905 -5.364 58.706 1.00 26.43 82 GLU B C 1
ATOM 1527 O O . GLU B 1 85 ? 8.689 -6.228 59.549 1.00 26.55 82 GLU B O 1
ATOM 1533 N N . LYS B 1 86 ? 9.571 -4.249 58.972 1.00 26.02 83 LYS B N 1
ATOM 1534 C CA . LYS B 1 86 ? 10.091 -3.969 60.304 1.00 26.60 83 LYS B CA 1
ATOM 1535 C C . LYS B 1 86 ? 11.130 -4.988 60.765 1.00 24.98 83 LYS B C 1
ATOM 1536 O O . LYS B 1 86 ? 11.133 -5.396 61.927 1.00 24.64 83 LYS B O 1
ATOM 1542 N N . ILE B 1 87 ? 12.003 -5.399 59.848 1.00 22.72 84 ILE B N 1
ATOM 1543 C CA . ILE B 1 87 ? 13.069 -6.350 60.152 1.00 22.11 84 ILE B CA 1
ATOM 1544 C C . ILE B 1 87 ? 14.365 -5.556 60.133 1.00 20.42 84 ILE B C 1
ATOM 1545 O O . ILE B 1 87 ? 14.534 -4.673 59.297 1.00 19.68 84 ILE B O 1
ATOM 1550 N N . ASN B 1 88 ? 15.285 -5.874 61.037 1.00 18.99 85 ASN B N 1
ATOM 1551 C CA . ASN B 1 88 ? 16.549 -5.153 61.099 1.00 16.60 85 ASN B CA 1
ATOM 1552 C C . ASN B 1 88 ? 17.741 -6.093 61.025 1.00 16.01 85 ASN B C 1
ATOM 1553 O O . ASN B 1 88 ? 17.972 -6.900 61.927 1.00 15.24 85 ASN B O 1
ATOM 1558 N N . PRO B 1 89 ? 18.518 -5.999 59.935 1.00 15.78 86 PRO B N 1
ATOM 1559 C CA . PRO B 1 89 ? 19.692 -6.847 59.735 1.00 14.58 86 PRO B CA 1
ATOM 1560 C C . PRO B 1 89 ? 20.841 -6.544 60.675 1.00 15.01 86 PRO B C 1
ATOM 1561 O O . PRO B 1 89 ? 21.028 -5.405 61.110 1.00 15.82 86 PRO B O 1
ATOM 1565 N N . ALA B 1 90 ? 21.613 -7.576 60.986 1.00 14.90 87 ALA B N 1
ATOM 1566 C CA . ALA B 1 90 ? 22.798 -7.416 61.809 1.00 15.02 87 ALA B CA 1
ATOM 1567 C C . ALA B 1 90 ? 23.906 -7.237 60.765 1.00 15.13 87 ALA B C 1
ATOM 1568 O O . ALA B 1 90 ? 24.061 -8.078 59.873 1.00 14.21 87 ALA B O 1
ATOM 1570 N N . GLY B 1 91 ? 24.644 -6.134 60.847 1.00 14.85 88 GLY B N 1
ATOM 1571 C CA . GLY B 1 91 ? 25.722 -5.896 59.899 1.00 14.54 88 GLY B CA 1
ATOM 1572 C C . GLY B 1 91 ? 25.306 -5.723 58.451 1.00 14.82 88 GLY B C 1
ATOM 1573 O O . GLY B 1 91 ? 24.225 -5.214 58.153 1.00 13.95 88 GLY B O 1
ATOM 1574 N N . ALA B 1 92 ? 26.174 -6.163 57.544 1.00 15.61 89 ALA B N 1
ATOM 1575 C CA . ALA B 1 92 ? 25.932 -6.051 56.108 1.00 15.51 89 ALA B CA 1
ATOM 1576 C C . ALA B 1 92 ? 25.278 -7.299 55.493 1.00 15.84 89 ALA B C 1
ATOM 1577 O O . ALA B 1 92 ? 25.827 -8.395 55.540 1.00 16.84 89 ALA B O 1
ATOM 1579 N N . PRO B 1 93 ? 24.089 -7.134 54.899 1.00 16.98 90 PRO B N 1
ATOM 1580 C CA . PRO B 1 93 ? 23.355 -8.243 54.271 1.00 16.85 90 PRO B CA 1
ATOM 1581 C C . PRO B 1 93 ? 24.044 -8.740 53.006 1.00 16.80 90 PRO B C 1
ATOM 1582 O O . PRO B 1 93 ? 24.827 -8.017 52.389 1.00 15.18 90 PRO B O 1
ATOM 1586 N N . THR B 1 94 ? 23.740 -9.974 52.618 1.00 17.25 91 THR B N 1
ATOM 1587 C CA . THR B 1 94 ? 24.309 -10.553 51.406 1.00 16.64 91 THR B CA 1
ATOM 1588 C C . THR B 1 94 ? 23.246 -10.589 50.311 1.00 15.88 91 THR B C 1
ATOM 1589 O O . THR B 1 94 ? 22.190 -11.199 50.484 1.00 15.62 91 THR B O 1
ATOM 1593 N N . TYR B 1 95 ? 23.522 -9.928 49.191 1.00 16.44 92 TYR B N 1
ATOM 1594 C CA . TYR B 1 95 ? 22.590 -9.914 48.070 1.00 15.96 92 TYR B CA 1
ATOM 1595 C C . TYR B 1 95 ? 22.804 -11.148 47.210 1.00 16.82 92 TYR B C 1
ATOM 1596 O O . TYR B 1 95 ? 23.934 -11.463 46.842 1.00 17.70 92 TYR B O 1
ATOM 1605 N N . VAL B 1 96 ? 21.716 -11.841 46.891 1.00 18.80 93 VAL B N 1
ATOM 1606 C CA . VAL B 1 96 ? 21.778 -13.041 46.058 1.00 19.30 93 VAL B CA 1
ATOM 1607 C C . VAL B 1 96 ? 20.927 -12.815 44.812 1.00 20.42 93 VAL B C 1
ATOM 1608 O O . VAL B 1 96 ? 19.755 -13.164 44.773 1.00 20.20 93 VAL B O 1
ATOM 1612 N N . PRO B 1 97 ? 21.510 -12.220 4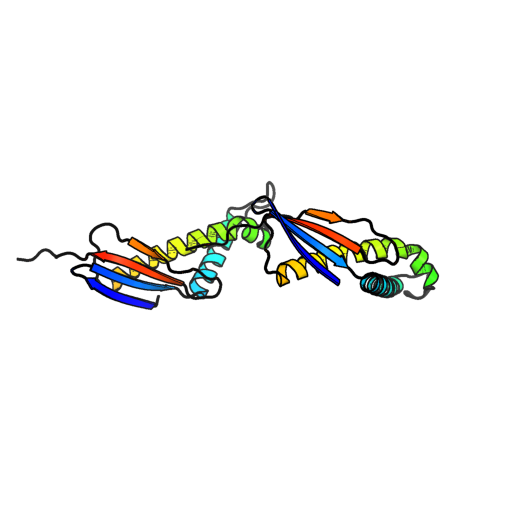3.769 1.00 23.20 94 PRO B N 1
ATOM 1613 C CA . PRO B 1 97 ? 20.681 -12.007 42.581 1.00 24.35 94 PRO B CA 1
ATOM 1614 C C . PRO B 1 97 ? 20.316 -13.278 41.817 1.00 24.36 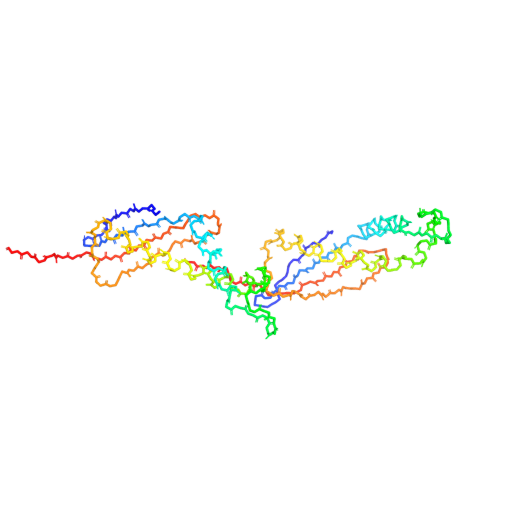94 PRO B C 1
ATOM 1615 O O . PRO B 1 97 ? 21.064 -14.254 41.803 1.00 24.80 94 PRO B O 1
ATOM 1619 N N . GLY B 1 98 ? 19.142 -13.264 41.200 1.00 26.08 95 GLY B N 1
ATOM 1620 C CA . GLY B 1 98 ? 18.729 -14.405 40.409 1.00 27.23 95 GLY B CA 1
ATOM 1621 C C . GLY B 1 98 ? 19.265 -14.196 39.005 1.00 27.42 95 GLY B C 1
ATOM 1622 O O . GLY B 1 98 ? 20.200 -13.415 38.807 1.00 28.45 95 GLY B O 1
ATOM 1623 N N . GLU B 1 99 ? 18.693 -14.890 38.029 1.00 27.57 96 GLU B N 1
ATOM 1624 C CA . GLU B 1 99 ? 19.123 -14.732 36.645 1.00 28.03 96 GLU B CA 1
ATOM 1625 C C . GLU B 1 99 ? 18.368 -13.550 36.073 1.00 26.06 96 GLU B C 1
ATOM 1626 O O . GLU B 1 99 ? 17.146 -13.486 36.179 1.00 27.11 96 GLU B O 1
ATOM 1632 N N . TYR B 1 100 ? 19.085 -12.599 35.490 1.00 25.00 97 TYR B N 1
ATOM 1633 C CA . TYR B 1 100 ? 18.418 -11.452 34.898 1.00 23.86 97 TYR B CA 1
ATOM 1634 C C . TYR B 1 100 ? 18.161 -11.729 33.427 1.00 25.05 97 TYR B C 1
ATOM 1635 O O . TYR B 1 100 ? 19.088 -11.994 32.661 1.00 25.42 97 TYR B O 1
ATOM 1644 N N . LYS B 1 101 ? 16.897 -11.664 33.034 1.00 25.75 98 LYS B N 1
ATOM 1645 C CA . LYS B 1 101 ? 16.521 -11.897 31.652 1.00 27.05 98 LYS B CA 1
ATOM 1646 C C . LYS B 1 101 ? 15.720 -10.705 31.161 1.00 27.53 98 LYS B C 1
ATOM 1647 O O . LYS B 1 101 ? 14.855 -10.195 31.877 1.00 26.10 98 LYS B O 1
ATOM 1653 N N . LEU B 1 102 ? 16.020 -10.249 29.948 1.00 29.27 99 LEU B N 1
ATOM 1654 C CA . LEU B 1 102 ? 15.302 -9.116 29.380 1.00 32.38 99 LEU B CA 1
ATOM 1655 C C . LEU B 1 102 ? 13.864 -9.518 29.108 1.00 33.94 99 LEU B C 1
ATOM 1656 O O . LEU B 1 102 ? 13.605 -10.590 28.561 1.00 33.66 99 LEU B O 1
ATOM 1661 N N . GLY B 1 103 ? 12.926 -8.661 29.496 1.00 36.27 100 GLY B N 1
ATOM 1662 C CA . GLY B 1 103 ? 11.526 -8.964 29.262 1.00 38.48 100 GLY B CA 1
ATOM 1663 C C . GLY B 1 103 ? 10.880 -9.837 30.324 1.00 40.30 100 GLY B C 1
ATOM 1664 O O . GLY B 1 103 ? 9.748 -10.289 30.149 1.00 42.65 100 GLY B O 1
ATOM 1665 N N . GLU B 1 104 ? 11.586 -10.083 31.423 1.00 39.58 101 GLU B N 1
ATOM 1666 C CA . GLU B 1 104 ? 11.036 -10.895 32.501 1.00 40.16 101 GLU B CA 1
ATOM 1667 C C . GLU B 1 104 ? 11.201 -10.176 33.833 1.00 38.66 101 GLU B C 1
ATOM 1668 O O . GLU B 1 104 ? 12.028 -9.272 33.950 1.00 39.45 101 GLU B O 1
ATOM 1674 N N . ASP B 1 105 ? 10.409 -10.562 34.831 1.00 36.31 102 ASP B N 1
ATOM 1675 C CA . ASP B 1 105 ? 10.525 -9.943 36.145 1.00 34.29 102 ASP B CA 1
ATOM 1676 C C . ASP B 1 105 ? 11.805 -10.461 36.775 1.00 31.44 102 ASP B C 1
ATOM 1677 O O . ASP B 1 105 ? 12.186 -11.619 36.567 1.00 31.81 102 ASP B O 1
ATOM 1682 N N . PHE B 1 106 ? 12.473 -9.609 37.540 1.00 26.55 103 PHE B N 1
ATOM 1683 C CA . PHE B 1 106 ? 13.714 -10.015 38.165 1.00 22.97 103 PHE B CA 1
ATOM 1684 C C . PHE B 1 106 ? 13.537 -10.328 39.646 1.00 21.53 103 PHE B C 1
ATOM 1685 O O . PHE B 1 106 ? 13.073 -9.497 40.420 1.00 21.39 103 PHE B O 1
ATOM 1693 N N . THR B 1 107 ? 13.907 -11.540 40.032 1.00 20.54 104 THR B N 1
ATOM 1694 C CA . THR B 1 107 ? 13.808 -11.937 41.420 1.00 19.70 104 THR B CA 1
ATOM 1695 C C . THR B 1 107 ? 15.195 -12.135 42.009 1.00 18.86 104 THR B C 1
ATOM 1696 O O . THR B 1 107 ? 16.083 -12.736 41.397 1.00 18.70 104 THR B O 1
ATOM 1700 N N . TYR B 1 108 ? 15.374 -11.599 43.205 1.00 16.84 105 TYR B N 1
ATOM 1701 C CA . TYR B 1 108 ? 16.632 -11.707 43.907 1.00 15.38 105 TYR B CA 1
ATOM 1702 C C . TYR B 1 108 ? 16.267 -11.792 45.373 1.00 16.19 105 TYR B C 1
ATOM 1703 O O . TYR B 1 108 ? 15.143 -11.477 45.766 1.00 15.92 105 TYR B O 1
ATOM 1712 N N . SER B 1 109 ? 17.209 -12.229 46.188 1.00 16.64 106 SER B N 1
ATOM 1713 C CA . SER B 1 109 ? 16.948 -12.307 47.606 1.00 18.26 106 SER B CA 1
ATOM 1714 C C . SER B 1 109 ? 18.134 -11.694 48.332 1.00 17.54 106 SER B C 1
ATOM 1715 O O . SER B 1 109 ? 19.199 -11.483 47.741 1.00 17.03 106 SER B O 1
ATOM 1718 N N . VAL B 1 110 ? 17.925 -11.387 49.605 1.00 16.34 107 VAL B N 1
ATOM 1719 C CA . VAL B 1 110 ? 18.953 -10.804 50.446 1.00 15.67 107 VAL B CA 1
ATOM 1720 C C . VAL B 1 110 ? 18.913 -11.594 51.749 1.00 16.16 107 VAL B C 1
ATOM 1721 O O . VAL B 1 110 ? 17.836 -11.859 52.279 1.00 16.48 107 VAL B O 1
ATOM 1725 N N . GLU B 1 111 ? 20.081 -11.978 52.251 1.00 15.06 108 GLU B N 1
ATOM 1726 C CA . GLU B 1 111 ? 20.167 -12.757 53.474 1.00 16.57 108 GLU B CA 1
ATOM 1727 C C . GLU B 1 111 ? 20.949 -12.033 54.544 1.00 16.11 108 GLU B C 1
ATOM 1728 O O . GLU B 1 111 ? 21.920 -11.331 54.262 1.00 16.08 108 GLU B O 1
ATOM 1734 N N . PHE B 1 112 ? 20.532 -12.242 55.784 1.00 14.64 109 PHE B N 1
ATOM 1735 C CA . PHE B 1 112 ? 21.158 -11.599 56.921 1.00 14.68 109 PHE B CA 1
ATOM 1736 C C . PHE B 1 112 ? 20.587 -12.240 58.176 1.00 16.10 109 PHE B C 1
ATOM 1737 O O . PHE B 1 112 ? 19.621 -13.007 58.106 1.00 17.34 109 PHE B O 1
ATOM 1745 N N . GLU B 1 113 ? 21.197 -11.921 59.313 1.00 16.48 110 GLU B N 1
ATOM 1746 C CA . GLU B 1 113 ? 20.772 -12.420 60.613 1.00 17.77 110 GLU B CA 1
ATOM 1747 C C . GLU B 1 113 ? 20.077 -11.265 61.293 1.00 17.84 110 GLU B C 1
ATOM 1748 O O . GLU B 1 113 ? 20.474 -10.114 61.115 1.00 18.30 110 GLU B O 1
ATOM 1754 N N . VAL B 1 114 ? 19.036 -11.560 62.061 1.00 17.24 111 VAL B N 1
ATOM 1755 C CA . VAL B 1 114 ? 18.361 -10.519 62.803 1.00 17.12 111 VAL B CA 1
ATOM 1756 C C . VAL B 1 114 ? 19.061 -10.509 64.169 1.00 17.15 111 VAL B C 1
ATOM 1757 O O . VAL B 1 114 ? 19.952 -11.330 64.415 1.00 17.80 111 VAL B O 1
ATOM 1761 N N . TYR B 1 115 ? 18.678 -9.600 65.055 1.00 14.95 112 TYR B N 1
ATOM 1762 C CA . TYR B 1 115 ? 19.345 -9.517 66.346 1.00 13.93 112 TYR B CA 1
ATOM 1763 C C . TYR B 1 115 ? 18.380 -9.090 67.442 1.00 14.94 112 TYR B C 1
ATOM 1764 O O . TYR B 1 115 ? 17.274 -8.627 67.157 1.00 15.49 112 TYR B O 1
ATOM 1773 N N . PRO B 1 116 ? 18.789 -9.237 68.715 1.00 15.68 113 PRO B N 1
ATOM 1774 C CA . PRO B 1 116 ? 17.954 -8.866 69.865 1.00 16.30 113 PRO B CA 1
ATOM 1775 C C . PRO B 1 116 ? 17.911 -7.369 70.191 1.00 15.85 113 PRO B C 1
ATOM 1776 O O . PRO B 1 116 ? 18.932 -6.678 70.155 1.00 15.83 113 PRO B O 1
ATOM 1780 N N . GLU B 1 117 ? 16.715 -6.880 70.501 1.00 15.63 114 GLU B N 1
ATOM 1781 C CA . GLU B 1 117 ? 16.520 -5.482 70.863 1.00 16.33 114 GLU B CA 1
ATOM 1782 C C . GLU B 1 117 ? 16.808 -5.344 72.353 1.00 16.04 114 GLU B C 1
ATOM 1783 O O . GLU B 1 117 ? 16.776 -6.323 73.094 1.00 14.82 114 GLU B O 1
ATOM 1789 N N . VAL B 1 118 ? 17.092 -4.128 72.790 1.00 17.67 115 VAL B N 1
ATOM 1790 C CA . VAL B 1 118 ? 17.371 -3.890 74.194 1.00 21.11 115 VAL B CA 1
ATOM 1791 C C . VAL B 1 118 ? 16.118 -4.161 75.023 1.00 25.91 115 VAL B C 1
ATOM 1792 O O . VAL B 1 118 ? 15.061 -3.579 74.777 1.00 27.20 115 VAL B O 1
ATOM 1796 N N . GLU B 1 119 ? 16.243 -5.057 75.997 1.00 29.76 116 GLU B N 1
ATOM 1797 C CA . GLU B 1 119 ? 15.134 -5.414 76.873 1.00 35.28 116 GLU B CA 1
ATOM 1798 C C . GLU B 1 119 ? 15.602 -5.466 78.322 1.00 37.26 116 GLU B C 1
ATOM 1799 O O . GLU B 1 119 ? 16.802 -5.549 78.593 1.00 37.86 116 GLU B O 1
ATOM 1805 N N . LEU B 1 120 ? 14.648 -5.437 79.247 1.00 39.03 117 LEU B N 1
ATOM 1806 C CA . LEU B 1 120 ? 14.955 -5.499 80.673 1.00 40.78 117 LEU B CA 1
ATOM 1807 C C . LEU B 1 120 ? 14.041 -6.492 81.409 1.00 42.12 117 LEU B C 1
ATOM 1808 O O . LEU B 1 120 ? 14.583 -7.395 82.086 1.00 42.19 117 LEU B O 1
#

Secondary structure (DSSP, 8-state):
-EEEEEE-STTEEEEEEEE-HHHHHHHHHHHHHHHHTT---TTSPTT-S-HHHHHHHHHHHHHHHHHHHHHHHHHHHHHHHTT---EEEEEEEE----SSS-EEEEEEEE--PPP--/-EEEEEE-STTEEEEEEEE-HHHHHHHHHHHHHHHHTT---TTSPTT-S-HHHHHHHHHHHHHHHHHHHHHHHHHHHHHHHHT---SS--EEEE----TTS-EEEEEEEE--PPP--

CATH classification: 3.30.70.1050

Sequence (234 aa):
MQVSVETTQGLGRRVTITIAADSIETAVKSELVNVAKKVRIDGLRKGKVPMNIVAQRYGASVRQDVLGDLMSRNFIDAIIKEKINPAGAPTYVPGEYKLGEDFTYSVEFEVYPEVELMQVSVETTQGLGRRVTITIAADSIETAVKSELVNVAKKVRIDGLRKGKVPMNIVAQRYGASVRQDVLGDLMSRNFIDAIIKEKINPAGAPTYVPGEYKLGEDFTYSVEFEVYPEVEL

Foldseek 3Di:
DDWDKAADDDLKIKIKDKAFLVNLVVQLVVVLQVVLQQDDDDPHDRSPDDSVVSCVVCVVVSSVVSVVCCQVVVVVVRCVVVVFDFDPDWAKAWDDDDRSGMGMIMIMGGGDDDDDD/DDWDKDADDDLKIKIKDKAFLVVLVVQLVVVLQVVLQCADDPPHDRSPDDSVVSCVVCVVVSSVVSVVVCQVVVVVVVCVVVVFDFDPDKAKAWDDDDRPGITMIMIMGGGDDDDDD